Protein AF-A0A9P9Q195-F1 (afdb_monomer)

Radius of gyration: 31.49 Å; Cα contacts (8 Å, |Δi|>4): 364; chains: 1; bounding box: 86×93×90 Å

Secondary structure (DSSP, 8-state):
-PPPPPP-------------TTGGGSTTTTS--TTHHHHHTTS---------------------------------------------PPP--TT-S------TTHHHHHGGGSTTS-------------TT--EEEEETTEEEE-SS---EEEEEEEEE-TTS-EEEEEEEEPPHHHHHHH-S-HHHHTTS-PPPP-STTEEEEE-SSEEEE-STTSPSSEEEEEEEE-TTS-EEEEEEEEE---TTGGGG-TT-TT-TT-TT-TTS--EEEEEEEEETTEEE-TT--EEEEE---S-TTGGGT--S-S----TTEEEEE-TTS--SHHHHHHHHHHHHHHHHHHH-----

Foldseek 3Di:
DDDDDDDDDDDDDDDPPPPPPPPVVPPPPPPPDVVVVVVVPPPDDDDDDDDDDDDDDDDDDDDDDDDDDDDDDDDDDDDDDDDDDDDDDDDDDPPPDPPPPPPVCVVVVVVPPPPPPDPPPPDPPDDPDPLPQFKWFDDPQFIARDPPARWTFKGKDFDADPVRAGFKMWMFGDDPVRSVVVSPPPVVCVPDDNDDDDPLRTQWMDGLAWIAGDDPLADHAIKGKDWDADPVGWIKIWIKGWAAPDVVVVPPVPPCPDPPPPVPCPVPDGPIQTAWMATPQFIAGSVRDGFKGKPPPPCPVCVVVPPDDDLPASGGIMIGTDPPHDSDPNSVVVVVVVVVSCCCNPSVHDDD

Sequence (352 aa):
MNAATYSPLADGGRQQRLHDKSIMYRSYADEEDPFDALTRGSVTSGSEDTFSDGTVSPSSTFSSTSRPSLGRSSTSQATPSIAIQPIRRPLVSANTFPTFNFDPWSTVRASRALESNYASTLTPEYRPVDEQARTFRLQAPFIYTTKSSNIPRYQIQQEFDRSGKPSRLNIRRLQSHEMRSCSVPATHAALGPRMRYDKEGTAYTMTPFEMHGKQSSTLPGTVQISSGKTLWGGQWTRIWHVSKPNQRDSKNLETDVHNHRMSRRSLEECDKRLLFAVKKGVWEDAEGTIIAREEKGWGSVDRLFARRNSGQSANGKVLDMTDMAPTDASKRD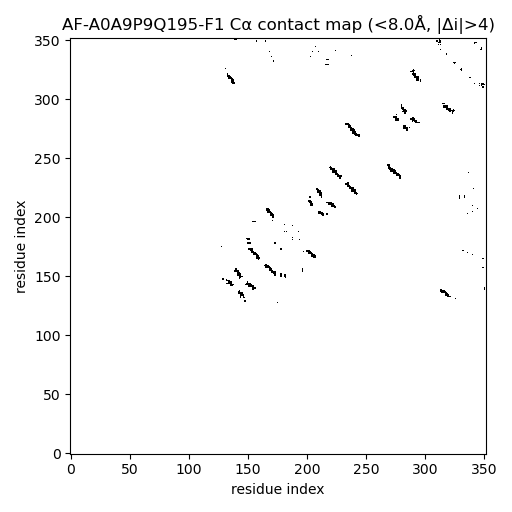LVVACWVMKMWMAEGIRWD

Solvent-accessible surface area (backbone atoms only — not comparable to full-atom values): 23251 Å² total; per-residue (Å²): 137,88,82,85,84,87,79,88,78,88,87,80,86,78,78,81,77,78,78,73,80,73,68,80,79,61,84,74,74,79,70,74,64,76,66,65,60,61,68,65,69,75,78,80,80,89,74,91,76,92,81,84,88,80,87,81,87,82,90,80,85,81,81,86,79,88,81,80,92,76,88,80,83,87,77,88,81,88,76,86,84,78,84,76,77,84,79,83,73,82,77,83,73,93,80,82,68,84,82,74,82,77,60,85,64,62,65,69,65,68,59,73,82,70,72,86,82,70,94,71,77,68,72,78,83,79,74,75,82,69,85,75,69,44,34,39,30,34,44,78,58,31,29,23,30,61,86,88,42,82,37,46,46,31,42,51,47,79,42,62,45,99,84,70,44,83,55,37,39,36,36,25,68,54,51,78,73,54,29,61,73,60,52,55,58,71,82,56,54,76,78,46,87,72,83,76,86,62,73,86,55,33,38,35,44,32,45,96,64,40,34,32,45,68,40,93,75,36,67,82,53,37,34,35,69,48,72,53,68,46,97,88,71,46,54,37,37,40,32,30,39,41,33,76,64,64,75,78,74,61,74,80,61,86,83,67,93,79,70,89,82,60,92,80,58,84,82,73,69,56,51,71,42,66,50,35,38,34,48,88,46,38,29,20,37,69,88,63,50,62,28,30,35,44,58,74,68,92,45,83,75,45,64,81,68,67,68,90,75,74,83,65,60,57,54,74,44,35,42,38,43,41,92,73,28,66,84,49,66,52,58,41,54,48,52,54,49,52,50,52,50,50,45,39,70,76,66,56,58,70,86,135

Nearest PDB structures (foldseek):
  6roh-assembly1_C  TM=5.582E-01  e=4.435E+00  Saccharomyces cerevisiae S288C
  7oh5-assembly1_C  TM=5.336E-01  e=3.962E+00  Saccharomyces cerevisiae S288C

Mean predicted aligned error: 16.88 Å

pLDDT: mean 71.11, std 22.0, range [34.75, 98.5]

Structure (mmCIF, N/CA/C/O backbone):
data_AF-A0A9P9Q195-F1
#
_entry.id   AF-A0A9P9Q195-F1
#
loop_
_atom_site.group_PDB
_atom_site.id
_atom_site.type_symbol
_atom_site.label_atom_id
_atom_site.label_alt_id
_atom_site.label_comp_id
_atom_site.label_asym_id
_atom_site.label_entity_id
_atom_site.label_seq_id
_atom_site.pdbx_PDB_ins_code
_atom_site.Cartn_x
_atom_site.Cartn_y
_atom_site.Cartn_z
_atom_site.occupancy
_atom_site.B_iso_or_equiv
_atom_site.auth_seq_id
_atom_site.auth_comp_id
_atom_site.auth_asym_id
_atom_site.auth_atom_id
_atom_site.pdbx_PDB_model_num
ATOM 1 N N . MET A 1 1 ? 5.756 64.612 -29.585 1.00 45.69 1 MET A N 1
ATOM 2 C CA . MET A 1 1 ? 5.132 63.272 -29.533 1.00 45.69 1 MET A CA 1
ATOM 3 C C . MET A 1 1 ? 5.499 62.668 -28.191 1.00 45.69 1 MET A C 1
ATOM 5 O O . MET A 1 1 ? 6.679 62.492 -27.923 1.00 45.69 1 MET A O 1
ATOM 9 N N . ASN A 1 2 ? 4.507 62.520 -27.313 1.00 39.72 2 ASN A N 1
ATOM 10 C CA . ASN A 1 2 ? 4.694 62.262 -25.885 1.00 39.72 2 ASN A CA 1
ATOM 11 C C . ASN A 1 2 ? 4.940 60.773 -25.619 1.00 39.72 2 ASN A C 1
ATOM 13 O O . ASN A 1 2 ? 4.141 59.935 -26.030 1.00 39.72 2 ASN A O 1
ATOM 17 N N . ALA A 1 3 ? 6.030 60.468 -24.914 1.00 42.03 3 ALA A N 1
ATOM 18 C CA . ALA A 1 3 ? 6.313 59.145 -24.376 1.00 42.03 3 ALA A CA 1
ATOM 19 C C . ALA A 1 3 ? 5.556 58.962 -23.053 1.00 42.03 3 ALA A C 1
ATOM 21 O O . ALA A 1 3 ? 5.649 59.800 -22.156 1.00 42.03 3 ALA A O 1
ATOM 22 N N . ALA A 1 4 ? 4.789 57.877 -22.949 1.00 44.03 4 ALA A N 1
ATOM 23 C CA . ALA A 1 4 ? 4.079 57.504 -21.734 1.00 44.03 4 ALA A CA 1
ATOM 24 C C . ALA A 1 4 ? 5.010 56.713 -20.803 1.00 44.03 4 ALA A C 1
ATOM 26 O O . ALA A 1 4 ? 5.464 55.619 -21.135 1.00 44.03 4 ALA A O 1
ATOM 27 N N . THR A 1 5 ? 5.277 57.283 -19.631 1.00 53.62 5 THR A N 1
ATOM 28 C CA . THR A 1 5 ? 6.004 56.660 -18.524 1.00 53.62 5 THR A CA 1
ATOM 29 C C . THR A 1 5 ? 5.049 55.759 -17.740 1.00 53.62 5 THR A C 1
ATOM 31 O O . THR A 1 5 ? 4.071 56.241 -17.172 1.00 53.62 5 THR A O 1
ATOM 34 N N . TYR A 1 6 ? 5.319 54.453 -17.706 1.00 48.75 6 TYR A N 1
ATOM 35 C CA . TYR A 1 6 ? 4.581 53.488 -16.887 1.00 48.75 6 TYR A CA 1
ATOM 36 C C . TYR A 1 6 ? 5.238 53.364 -15.504 1.00 48.75 6 TYR A C 1
ATOM 38 O O . TYR A 1 6 ? 6.384 52.929 -15.394 1.00 48.75 6 TYR A O 1
ATOM 46 N N . SER A 1 7 ? 4.496 53.717 -14.453 1.00 51.66 7 SER A N 1
ATOM 47 C CA . SER A 1 7 ? 4.822 53.415 -13.052 1.00 51.66 7 SER A CA 1
ATOM 48 C C . SER A 1 7 ? 4.099 52.138 -12.612 1.00 51.66 7 SER A C 1
ATOM 50 O O . SER A 1 7 ? 2.880 52.069 -12.783 1.00 51.66 7 SER A O 1
ATOM 52 N N . PRO A 1 8 ? 4.772 51.156 -11.986 1.00 56.47 8 PRO A N 1
ATOM 53 C CA . PRO A 1 8 ? 4.091 50.091 -11.269 1.00 56.47 8 PRO A CA 1
ATOM 54 C C . PRO A 1 8 ? 3.928 50.474 -9.791 1.00 56.47 8 PRO A C 1
ATOM 56 O O . PRO A 1 8 ? 4.901 50.601 -9.047 1.00 56.47 8 PRO A O 1
ATOM 59 N N . LEU A 1 9 ? 2.673 50.658 -9.380 1.00 45.94 9 LEU A N 1
ATOM 60 C CA . LEU A 1 9 ? 2.252 50.736 -7.983 1.00 45.94 9 LEU A CA 1
ATOM 61 C C . LEU A 1 9 ? 1.947 49.329 -7.448 1.00 45.94 9 LEU A C 1
ATOM 63 O O . LEU A 1 9 ? 1.454 48.461 -8.165 1.00 45.94 9 LEU A O 1
ATOM 67 N N . ALA A 1 10 ? 2.302 49.163 -6.177 1.00 47.69 10 ALA A N 1
ATOM 68 C CA . ALA A 1 10 ? 2.170 48.015 -5.289 1.00 47.69 10 ALA A CA 1
ATOM 69 C C . ALA A 1 10 ? 0.861 47.214 -5.390 1.00 47.69 10 ALA A C 1
ATOM 71 O O . ALA A 1 10 ? -0.194 47.810 -5.557 1.00 47.69 10 ALA A O 1
ATOM 72 N N . ASP A 1 11 ? 0.927 45.901 -5.127 1.00 42.47 11 ASP A N 1
ATOM 73 C CA . ASP A 1 11 ? 0.181 45.268 -4.024 1.00 42.47 11 ASP A CA 1
ATOM 74 C C . ASP A 1 11 ? 0.621 43.801 -3.828 1.00 42.47 11 ASP A C 1
ATOM 76 O O . ASP A 1 11 ? 0.995 43.120 -4.785 1.00 42.47 11 ASP A O 1
ATOM 80 N N . GLY A 1 12 ? 0.566 43.294 -2.594 1.00 34.75 12 GLY A N 1
ATOM 81 C CA . GLY A 1 12 ? 0.710 41.860 -2.323 1.00 34.75 12 GLY A CA 1
ATOM 82 C C . GLY A 1 12 ? 1.440 41.494 -1.034 1.00 34.75 12 GLY A C 1
ATOM 83 O O . GLY A 1 12 ? 2.397 40.717 -1.062 1.00 34.75 12 GLY A O 1
ATOM 84 N N . GLY A 1 13 ? 0.982 42.012 0.109 1.00 36.16 13 GLY A N 1
ATOM 85 C CA . GLY A 1 13 ? 1.406 41.548 1.431 1.00 36.16 13 GLY A CA 1
ATOM 86 C C . GLY A 1 13 ? 1.177 40.041 1.611 1.00 36.16 13 GLY A C 1
ATOM 87 O O . GLY A 1 13 ? 0.058 39.580 1.832 1.00 36.16 13 GLY A O 1
ATOM 88 N N . ARG A 1 14 ? 2.255 39.251 1.546 1.00 39.84 14 ARG A N 1
ATOM 89 C CA . ARG A 1 14 ? 2.253 37.827 1.906 1.00 39.84 14 ARG A CA 1
ATOM 90 C C . ARG A 1 14 ? 2.122 37.679 3.422 1.00 39.84 14 ARG A C 1
ATOM 92 O O . ARG A 1 14 ? 3.118 37.708 4.141 1.00 39.84 14 ARG A O 1
ATOM 99 N N . GLN A 1 15 ? 0.906 37.433 3.902 1.00 39.81 15 GLN A N 1
ATOM 100 C CA . GLN A 1 15 ? 0.714 36.806 5.207 1.00 39.81 15 GLN A CA 1
ATOM 101 C C . GLN A 1 15 ? 1.302 35.389 5.168 1.00 39.81 15 GLN A C 1
ATOM 103 O O . GLN A 1 15 ? 0.728 34.468 4.584 1.00 39.81 15 GLN A O 1
ATOM 108 N N . GLN A 1 16 ? 2.461 35.205 5.799 1.00 39.56 16 GLN A N 1
ATOM 109 C CA . GLN A 1 16 ? 2.956 33.889 6.181 1.00 39.56 16 GLN A CA 1
ATOM 110 C C . GLN A 1 16 ? 2.030 33.323 7.264 1.00 39.56 16 GLN A C 1
ATOM 112 O O . GLN A 1 16 ? 2.243 33.523 8.457 1.00 39.56 16 GLN A O 1
ATOM 117 N N . ARG A 1 17 ? 0.984 32.599 6.853 1.00 41.50 17 ARG A N 1
ATOM 118 C CA . ARG A 1 17 ? 0.313 31.655 7.749 1.00 41.50 17 ARG A CA 1
ATOM 119 C C . ARG A 1 17 ? 1.275 30.502 8.002 1.00 41.50 17 ARG A C 1
ATOM 121 O O . ARG A 1 17 ? 1.389 29.576 7.200 1.00 41.50 17 ARG A O 1
ATOM 128 N N . LEU A 1 18 ? 1.988 30.593 9.119 1.00 42.44 18 LEU A N 1
ATOM 129 C CA . LEU A 1 18 ? 2.640 29.459 9.754 1.00 42.44 18 LEU A CA 1
ATOM 130 C C . LEU A 1 18 ? 1.549 28.430 10.065 1.00 42.44 18 LEU A C 1
ATOM 132 O O . LEU A 1 18 ? 0.801 28.560 11.029 1.00 42.44 18 LEU A O 1
ATOM 136 N N . HIS A 1 19 ? 1.409 27.437 9.187 1.00 39.78 19 HIS A N 1
ATOM 137 C CA . HIS A 1 19 ? 0.637 26.241 9.483 1.00 39.78 19 HIS A CA 1
ATOM 138 C C . HIS A 1 19 ? 1.364 25.494 10.595 1.00 39.78 19 HIS A C 1
ATOM 140 O O . HIS A 1 19 ? 2.348 24.793 10.351 1.00 39.78 19 HIS A O 1
ATOM 146 N N . ASP A 1 20 ? 0.878 25.681 11.815 1.00 36.97 20 ASP A N 1
ATOM 147 C CA . ASP A 1 20 ? 1.270 24.899 12.970 1.00 36.97 20 ASP A CA 1
ATOM 148 C C . ASP A 1 20 ? 0.823 23.442 12.752 1.00 36.97 20 ASP A C 1
ATOM 150 O O . ASP A 1 20 ? -0.340 23.074 12.921 1.00 36.97 20 ASP A O 1
ATOM 154 N N . LYS A 1 21 ? 1.754 22.607 12.274 1.00 44.38 21 LYS A N 1
ATOM 155 C CA . LYS A 1 21 ? 1.543 21.171 12.011 1.00 44.38 21 LYS A CA 1
ATOM 156 C C . LYS A 1 21 ? 1.515 20.332 13.300 1.00 44.38 21 LYS A C 1
ATOM 158 O O . LYS A 1 21 ? 1.422 19.111 13.219 1.00 44.38 21 LYS A O 1
ATOM 163 N N . SER A 1 22 ? 1.601 20.968 14.470 1.00 38.16 22 SER A N 1
ATOM 164 C CA . SER A 1 22 ? 1.676 20.309 15.779 1.00 38.16 22 SER A CA 1
ATOM 165 C C . SER A 1 22 ? 0.314 19.833 16.311 1.00 38.16 22 SER A C 1
ATOM 167 O O . SER A 1 22 ? 0.242 18.861 17.059 1.00 38.16 22 SER A O 1
ATOM 169 N N . ILE A 1 23 ? -0.794 20.462 15.903 1.00 40.72 23 ILE A N 1
ATOM 170 C CA . ILE A 1 23 ? -2.075 20.305 16.619 1.00 40.72 23 ILE A CA 1
ATOM 171 C C . ILE A 1 23 ? -2.908 19.095 16.144 1.00 40.72 23 ILE A C 1
ATOM 173 O O . ILE A 1 23 ? -3.704 18.561 16.913 1.00 40.72 23 ILE A O 1
ATOM 177 N N . MET A 1 24 ? -2.697 18.568 14.932 1.00 41.50 24 MET A N 1
ATOM 178 C CA . MET A 1 24 ? -3.522 17.451 14.427 1.00 41.50 24 MET A CA 1
ATOM 179 C C . MET A 1 24 ? -3.144 16.055 14.946 1.00 41.50 24 MET A C 1
ATOM 181 O O . MET A 1 24 ? -3.906 15.116 14.734 1.00 41.50 24 MET A O 1
ATOM 185 N N . TYR A 1 25 ? -2.028 15.894 15.662 1.00 44.09 25 TYR A N 1
ATOM 186 C CA . TYR A 1 25 ? -1.645 14.589 16.222 1.00 44.09 25 TYR A CA 1
ATOM 187 C C . TYR A 1 25 ? -2.345 14.235 17.545 1.00 44.09 25 TYR A C 1
ATOM 189 O O . TYR A 1 25 ? -2.174 13.119 18.027 1.00 44.09 25 TYR A O 1
ATOM 197 N N . ARG A 1 26 ? -3.127 15.146 18.147 1.00 41.22 26 ARG A N 1
ATOM 198 C CA . ARG A 1 26 ? -3.705 14.931 19.490 1.00 41.22 26 ARG A CA 1
ATOM 199 C C . ARG A 1 26 ? -5.181 14.549 19.539 1.00 41.22 26 ARG A C 1
ATOM 201 O O . ARG A 1 26 ? -5.602 14.035 20.562 1.00 41.22 26 ARG A O 1
ATOM 208 N N . SER A 1 27 ? -5.955 14.740 18.472 1.00 36.44 27 SER A N 1
ATOM 209 C CA . SER A 1 27 ? -7.419 14.567 18.545 1.00 36.44 27 SER A CA 1
ATOM 210 C C . SER A 1 27 ? -7.920 13.122 18.386 1.00 36.44 27 SER A C 1
ATOM 212 O O . SER A 1 27 ? -9.124 12.918 18.306 1.00 36.44 27 SER A O 1
ATOM 214 N N . TYR A 1 28 ? -7.029 12.128 18.320 1.00 48.91 28 TYR A N 1
ATOM 215 C CA . TYR A 1 28 ? -7.397 10.711 18.156 1.00 48.91 28 TYR A CA 1
ATOM 216 C C . TYR A 1 28 ? -6.809 9.808 19.251 1.00 48.91 28 TYR A C 1
ATOM 218 O O . TYR A 1 28 ? -6.774 8.592 19.093 1.00 48.91 28 TYR A O 1
ATOM 226 N N . ALA A 1 29 ? -6.289 10.399 20.331 1.00 45.97 29 ALA A N 1
ATOM 227 C CA . ALA A 1 29 ? -5.672 9.660 21.432 1.00 45.97 29 ALA A CA 1
ATOM 228 C C . ALA A 1 29 ? -6.680 9.170 22.491 1.00 45.97 29 ALA A C 1
ATOM 230 O O . ALA A 1 29 ? -6.268 8.441 23.387 1.00 45.97 29 ALA A O 1
ATOM 231 N N . ASP A 1 30 ? -7.963 9.525 22.362 1.00 44.69 30 ASP A N 1
ATOM 232 C CA . ASP A 1 30 ? -8.996 9.242 23.370 1.00 44.69 30 ASP A CA 1
ATOM 233 C C . ASP A 1 30 ? -9.970 8.116 22.959 1.00 44.69 30 ASP A C 1
ATOM 235 O O . ASP A 1 30 ? -11.007 7.938 23.592 1.00 44.69 30 ASP A O 1
ATOM 239 N N . GLU A 1 31 ? -9.665 7.329 21.917 1.00 50.94 31 GLU A N 1
ATOM 240 C CA . GLU A 1 31 ? -10.361 6.045 21.732 1.00 50.94 31 GLU A CA 1
ATOM 241 C C . GLU A 1 31 ? -9.859 5.070 22.806 1.00 50.94 31 GLU A C 1
ATOM 243 O O . GLU A 1 31 ? -8.707 4.632 22.752 1.00 50.94 31 GLU A O 1
ATOM 248 N N . GLU A 1 32 ? -10.722 4.776 23.787 1.00 53.34 32 GLU A N 1
ATOM 249 C CA . GLU A 1 32 ? -10.500 3.786 24.847 1.00 53.34 32 GLU A CA 1
ATOM 250 C C . GLU A 1 32 ? -9.844 2.516 24.284 1.00 53.34 32 GLU A C 1
ATOM 252 O O . GLU A 1 32 ? -10.248 1.986 23.243 1.00 53.34 32 GLU A O 1
ATOM 257 N N . ASP A 1 33 ? -8.801 2.036 24.968 1.00 57.81 33 ASP A N 1
ATOM 258 C CA . ASP A 1 33 ? -8.104 0.805 24.607 1.00 57.81 33 ASP A CA 1
ATOM 259 C C . ASP A 1 33 ? -9.126 -0.350 24.586 1.00 57.81 33 ASP A C 1
ATOM 261 O O . ASP A 1 33 ? -9.663 -0.706 25.636 1.00 57.81 33 ASP A O 1
ATOM 265 N N . PRO A 1 34 ? -9.428 -0.979 23.433 1.00 56.03 34 PRO A N 1
ATOM 266 C CA . PRO A 1 34 ? -10.439 -2.035 23.373 1.00 56.03 34 PRO A CA 1
ATOM 267 C C . PRO A 1 34 ? -10.050 -3.285 24.178 1.00 56.03 34 PRO A C 1
ATOM 269 O O . PRO A 1 34 ? -10.880 -4.176 24.357 1.00 56.03 34 PRO A O 1
ATOM 272 N N . PHE A 1 35 ? -8.812 -3.376 24.681 1.00 51.47 35 PHE A N 1
ATOM 273 C CA . PHE A 1 35 ? -8.415 -4.427 25.614 1.00 51.47 35 PHE A CA 1
ATOM 274 C C . PHE A 1 35 ? -8.897 -4.186 27.059 1.00 51.47 35 PHE A C 1
ATOM 276 O O . PHE A 1 35 ? -8.946 -5.154 27.818 1.00 51.47 35 PHE A O 1
ATOM 283 N N . ASP A 1 36 ? -9.368 -2.983 27.419 1.00 56.53 36 ASP A N 1
ATOM 284 C CA . ASP A 1 36 ? -10.061 -2.734 28.700 1.00 56.53 36 ASP A CA 1
ATOM 285 C C . ASP A 1 36 ? -11.442 -3.413 28.772 1.00 56.53 36 ASP A C 1
ATOM 287 O O . ASP A 1 36 ? -11.988 -3.616 29.860 1.00 56.53 36 ASP A O 1
ATOM 291 N N . ALA A 1 37 ? -12.026 -3.800 27.632 1.00 54.66 37 ALA A N 1
ATOM 292 C CA . ALA A 1 37 ? -13.272 -4.568 27.601 1.00 54.66 37 ALA A CA 1
ATOM 293 C C . ALA A 1 37 ? -13.048 -6.054 27.944 1.00 54.66 37 ALA A C 1
ATOM 295 O O . ALA A 1 37 ? -13.916 -6.690 28.544 1.00 54.66 37 ALA A O 1
ATOM 296 N N . LEU A 1 38 ? -11.871 -6.606 27.621 1.00 48.97 38 LEU A N 1
ATOM 297 C CA . LEU A 1 38 ? -11.544 -8.014 27.877 1.00 48.97 38 LEU A CA 1
ATOM 298 C C . LEU A 1 38 ? -11.188 -8.285 29.344 1.00 48.97 38 LEU A C 1
ATOM 300 O O . LEU A 1 38 ? -11.439 -9.383 29.830 1.00 48.97 38 LEU A O 1
ATOM 304 N N . THR A 1 39 ? -10.683 -7.294 30.081 1.00 53.56 39 THR A N 1
ATOM 305 C CA . THR A 1 39 ? -10.442 -7.411 31.530 1.00 53.56 39 THR A CA 1
ATOM 306 C C . THR A 1 39 ? -11.720 -7.305 32.367 1.00 53.56 39 THR A C 1
ATOM 308 O O . THR A 1 39 ? -11.761 -7.857 33.467 1.00 53.56 39 THR A O 1
ATOM 311 N N . ARG A 1 40 ? -12.793 -6.676 31.860 1.00 53.47 40 ARG A N 1
ATOM 312 C CA . ARG A 1 40 ? -14.097 -6.617 32.557 1.00 53.47 40 ARG A CA 1
ATOM 313 C C . ARG A 1 40 ? -14.933 -7.896 32.410 1.00 53.47 40 ARG A C 1
ATOM 315 O O . ARG A 1 40 ? -15.770 -8.162 33.266 1.00 53.47 40 ARG A O 1
ATOM 322 N N . GLY A 1 41 ? -14.702 -8.701 31.369 1.00 43.66 41 GLY A N 1
ATOM 323 C CA . GLY A 1 41 ? -15.479 -9.920 31.095 1.00 43.66 41 GLY A CA 1
ATOM 324 C C . GLY A 1 41 ? -15.101 -11.151 31.930 1.00 43.66 41 GLY A C 1
ATOM 325 O O . GLY A 1 41 ? -15.862 -12.110 31.977 1.00 43.66 41 GLY A O 1
ATOM 326 N N . SER A 1 42 ? -13.950 -11.145 32.606 1.00 45.44 42 SER A N 1
ATOM 327 C CA . SER A 1 42 ? -13.411 -12.321 33.312 1.00 45.44 42 SER A CA 1
ATOM 328 C C . SER A 1 42 ? -13.727 -12.388 34.816 1.00 45.44 42 SER A C 1
ATOM 330 O O . SER A 1 42 ? -13.188 -13.244 35.509 1.00 45.44 42 SER A O 1
ATOM 332 N N . VAL A 1 43 ? -14.614 -11.530 35.339 1.00 46.59 43 VAL A N 1
ATOM 333 C CA . VAL A 1 43 ? -15.016 -11.525 36.763 1.00 46.59 43 VAL A CA 1
ATOM 334 C C . VAL A 1 43 ? -16.530 -11.706 36.909 1.00 46.59 43 VAL A C 1
ATOM 336 O O . VAL A 1 43 ? -17.191 -10.897 37.533 1.00 46.59 43 VAL A O 1
ATOM 339 N N . THR A 1 44 ? -17.120 -12.732 36.296 1.00 43.03 44 THR A N 1
ATOM 340 C CA . THR A 1 44 ? -18.467 -13.228 36.662 1.00 43.03 44 THR A CA 1
ATOM 341 C C . THR A 1 44 ? -18.655 -14.657 36.156 1.00 43.03 44 THR A C 1
ATOM 343 O O . THR A 1 44 ? -19.359 -14.915 35.190 1.00 43.03 44 THR A O 1
ATOM 346 N N . SER A 1 45 ? -18.008 -15.626 36.793 1.00 39.22 45 SER A N 1
ATOM 347 C CA . SER A 1 45 ? -18.454 -17.024 36.754 1.00 39.22 45 SER A CA 1
ATOM 348 C C . SER A 1 45 ? -17.935 -17.702 38.009 1.00 39.22 45 SER A C 1
ATOM 350 O O . SER A 1 45 ? -16.856 -18.284 38.031 1.00 39.22 45 SER A O 1
ATOM 352 N N . GLY A 1 46 ? -18.697 -17.521 39.088 1.00 46.53 46 GLY A N 1
ATOM 353 C CA . GLY A 1 46 ? -18.617 -18.397 40.240 1.00 46.53 46 GLY A CA 1
ATOM 354 C C . GLY A 1 46 ? -19.189 -19.754 39.850 1.00 46.53 46 GLY A C 1
ATOM 355 O O . GLY A 1 46 ? -20.348 -19.850 39.458 1.00 46.53 46 GLY A O 1
ATOM 356 N N . SER A 1 47 ? -18.368 -20.787 39.963 1.00 46.50 47 SER A N 1
ATOM 357 C CA . SER A 1 47 ? -18.840 -22.134 40.244 1.00 46.50 47 SER A CA 1
ATOM 358 C C . SER A 1 47 ? -17.993 -22.642 41.398 1.00 46.50 47 SER A C 1
ATOM 360 O O . SER A 1 47 ? -16.798 -22.906 41.249 1.00 46.50 47 SER A O 1
ATOM 362 N N . GLU A 1 48 ? -18.620 -22.653 42.566 1.00 52.84 48 GLU A N 1
ATOM 363 C CA . GLU A 1 48 ? -18.183 -23.388 43.738 1.00 52.84 48 GLU A CA 1
ATOM 364 C C . GLU A 1 48 ? -18.060 -24.861 43.350 1.00 52.84 48 GLU A C 1
ATOM 366 O O . GLU A 1 48 ? -19.023 -25.431 42.857 1.00 52.84 48 GLU A O 1
ATOM 371 N N . ASP A 1 49 ? -16.887 -25.454 43.549 1.00 50.16 49 ASP A N 1
ATOM 372 C CA . ASP A 1 49 ? -16.783 -26.850 43.960 1.00 50.16 49 ASP A CA 1
ATOM 373 C C . ASP A 1 49 ? -15.437 -27.068 44.659 1.00 50.16 49 ASP A C 1
ATOM 375 O O . ASP A 1 49 ? -14.359 -27.177 44.077 1.00 50.16 49 ASP A O 1
ATOM 379 N N . THR A 1 50 ? -15.560 -27.032 45.979 1.00 49.62 50 THR A N 1
ATOM 380 C CA . THR A 1 50 ? -14.794 -27.713 47.018 1.00 49.62 50 THR A CA 1
ATOM 381 C C . THR A 1 50 ? -14.021 -28.940 46.520 1.00 49.62 50 THR A C 1
ATOM 383 O O . THR A 1 50 ? -14.647 -29.901 46.105 1.00 49.62 50 THR A O 1
ATOM 386 N N . PHE A 1 51 ? -12.690 -28.965 46.658 1.00 41.91 51 PHE A N 1
ATOM 387 C CA . PHE A 1 51 ? -11.957 -30.099 47.243 1.00 41.91 51 PHE A CA 1
ATOM 388 C C . PHE A 1 51 ? -10.513 -29.712 47.601 1.00 41.91 51 PHE A C 1
ATOM 390 O O . PHE A 1 51 ? -9.847 -28.921 46.939 1.00 41.91 51 PHE A O 1
ATOM 397 N N . SER A 1 52 ? -10.112 -30.272 48.733 1.00 43.12 52 SER A N 1
ATOM 398 C CA . SER A 1 52 ? -9.007 -29.962 49.629 1.00 43.12 52 SER A CA 1
ATOM 399 C C . SER A 1 52 ? -7.574 -30.184 49.122 1.00 43.12 52 SER A C 1
ATOM 401 O O . SER A 1 52 ? -7.274 -31.198 48.506 1.00 43.12 52 SER A O 1
ATOM 403 N N . ASP A 1 53 ? -6.716 -29.268 49.586 1.00 39.66 53 ASP A N 1
ATOM 404 C CA . ASP A 1 53 ? -5.485 -29.492 50.369 1.00 39.66 53 ASP A CA 1
ATOM 405 C C . ASP A 1 53 ? -4.228 -30.079 49.693 1.00 39.66 53 ASP A C 1
ATOM 407 O O . ASP A 1 53 ? -4.254 -31.059 48.954 1.00 39.66 53 ASP A O 1
ATOM 411 N N . GLY A 1 54 ? -3.088 -29.453 50.006 1.00 37.00 54 GLY A N 1
ATOM 412 C CA . GLY A 1 54 ? -1.770 -29.839 49.505 1.00 37.00 54 GLY A CA 1
ATOM 413 C C . GLY A 1 54 ? -0.831 -28.667 49.210 1.00 37.00 54 GLY A C 1
ATOM 414 O O . GLY A 1 54 ? -0.555 -28.382 48.052 1.00 37.00 54 GLY A O 1
ATOM 415 N N . THR A 1 55 ? -0.366 -27.993 50.271 1.00 44.91 55 THR A N 1
ATOM 416 C CA . THR A 1 55 ? 1.001 -27.448 50.501 1.00 44.91 55 THR A CA 1
ATOM 417 C C . THR A 1 55 ? 1.963 -27.447 49.284 1.00 44.91 55 THR A C 1
ATOM 419 O O . THR A 1 55 ? 2.120 -28.469 48.631 1.00 44.91 55 THR A O 1
ATOM 422 N N . VAL A 1 56 ? 2.730 -26.406 48.932 1.00 40.69 56 VAL A N 1
ATOM 423 C CA . VAL A 1 56 ? 3.922 -25.857 49.613 1.00 40.69 56 VAL A CA 1
ATOM 424 C C . VAL A 1 56 ? 4.386 -24.628 48.792 1.00 40.69 56 VAL A C 1
ATOM 426 O O . VAL A 1 56 ? 4.447 -24.684 47.565 1.00 40.69 56 VAL A O 1
ATOM 429 N N . SER A 1 57 ? 4.739 -23.532 49.466 1.00 45.47 57 SER A N 1
ATOM 430 C CA . SER A 1 57 ? 5.325 -22.302 48.902 1.00 45.47 57 SER A CA 1
ATOM 431 C C . SER A 1 57 ? 6.694 -22.528 48.228 1.00 45.47 57 SER A C 1
ATOM 433 O O . SER A 1 57 ? 7.421 -23.450 48.593 1.00 45.47 57 SER A O 1
ATOM 435 N N . PRO A 1 58 ? 7.154 -21.604 47.363 1.00 56.00 58 PRO A N 1
ATOM 436 C CA . PRO A 1 58 ? 8.165 -20.701 47.907 1.00 56.00 58 PRO A CA 1
ATOM 437 C C . PRO A 1 58 ? 8.022 -19.242 47.462 1.00 56.00 58 PRO A C 1
ATOM 439 O O . PRO A 1 58 ? 7.788 -18.895 46.308 1.00 56.00 58 PRO A O 1
ATOM 442 N N . SER A 1 59 ? 8.254 -18.392 48.451 1.00 41.72 59 SER A N 1
ATOM 443 C CA . SER A 1 59 ? 8.600 -16.981 48.374 1.00 41.72 59 SER A CA 1
ATOM 444 C C . SER A 1 59 ? 9.849 -16.734 47.523 1.00 41.72 59 SER A C 1
ATOM 446 O O . SER A 1 59 ? 10.914 -17.274 47.823 1.00 41.72 59 SER A O 1
ATOM 448 N N . SER A 1 60 ? 9.757 -15.830 46.547 1.00 38.59 60 SER A N 1
ATOM 449 C CA . SER A 1 60 ? 10.925 -15.176 45.949 1.00 38.59 60 SER A CA 1
ATOM 450 C C . SER A 1 60 ? 10.791 -13.661 46.072 1.00 38.59 60 SER A C 1
ATOM 452 O O . SER A 1 60 ? 10.104 -12.992 45.300 1.00 38.59 60 SER A O 1
ATOM 454 N N . THR A 1 61 ? 11.458 -13.150 47.097 1.00 41.91 61 THR A N 1
ATOM 455 C CA . THR A 1 61 ? 11.748 -11.752 47.391 1.00 41.91 61 THR A CA 1
ATOM 456 C C . THR A 1 61 ? 12.674 -11.197 46.307 1.00 41.91 61 THR A C 1
ATOM 458 O O . THR A 1 61 ? 13.830 -11.605 46.217 1.00 41.91 61 THR A O 1
ATOM 461 N N . PHE A 1 62 ? 12.204 -10.252 45.490 1.00 43.72 62 PHE A N 1
ATOM 462 C CA . PHE A 1 62 ? 13.104 -9.418 44.692 1.00 43.72 62 PHE A CA 1
ATOM 463 C C . PHE A 1 62 ? 13.416 -8.144 45.469 1.00 43.72 62 PHE A C 1
ATOM 465 O O . PHE A 1 62 ? 12.585 -7.251 45.617 1.00 43.72 62 PHE A O 1
ATOM 472 N N . SER A 1 63 ? 14.638 -8.107 45.990 1.00 38.75 63 SER A N 1
ATOM 473 C CA . SER A 1 63 ? 15.224 -6.963 46.669 1.00 38.75 63 SER A CA 1
ATOM 474 C C . SER A 1 63 ? 15.457 -5.814 45.691 1.00 38.75 63 SER A C 1
ATOM 476 O O . SER A 1 63 ? 16.199 -5.926 44.716 1.00 38.75 63 SER A O 1
ATOM 478 N N . SER A 1 64 ? 14.840 -4.682 46.002 1.00 41.84 64 SER A N 1
ATOM 479 C CA . SER A 1 64 ? 15.182 -3.355 45.510 1.00 41.84 64 SER A CA 1
ATOM 480 C C . SER A 1 64 ? 16.561 -2.946 46.031 1.00 41.84 64 SER A C 1
ATOM 482 O O . SER A 1 64 ? 16.722 -2.723 47.232 1.00 41.84 64 SER A O 1
ATOM 484 N N . THR A 1 65 ? 17.539 -2.801 45.137 1.00 40.50 65 THR A N 1
ATOM 485 C CA . THR A 1 65 ? 18.844 -2.219 45.477 1.00 40.50 65 THR A CA 1
ATOM 486 C C . THR A 1 65 ? 18.989 -0.867 44.798 1.00 40.50 65 THR A C 1
ATOM 488 O O . THR A 1 65 ? 19.348 -0.748 43.629 1.00 40.50 65 THR A O 1
ATOM 491 N N . SER A 1 66 ? 18.704 0.164 45.579 1.00 43.84 66 SER A N 1
ATOM 492 C CA . SER A 1 66 ? 19.156 1.535 45.394 1.00 43.84 66 SER A CA 1
ATOM 493 C C . SER A 1 66 ? 20.688 1.584 45.404 1.00 43.84 66 SER A C 1
ATOM 495 O O . SER A 1 66 ? 21.336 1.005 46.277 1.00 43.84 66 SER A O 1
ATOM 497 N N . ARG A 1 67 ? 21.286 2.331 44.473 1.00 40.34 67 ARG A N 1
ATOM 498 C CA . ARG A 1 67 ? 22.662 2.827 44.610 1.00 40.34 67 ARG A CA 1
ATOM 499 C C . ARG A 1 67 ? 22.801 4.243 44.047 1.00 40.34 67 ARG A C 1
ATOM 501 O O . ARG A 1 67 ? 21.974 4.662 43.241 1.00 40.34 67 ARG A O 1
ATOM 508 N N . PRO A 1 68 ? 23.789 4.999 44.551 1.00 55.06 68 PRO A N 1
ATOM 509 C CA . PRO A 1 68 ? 23.590 6.390 44.902 1.00 55.06 68 PRO A CA 1
ATOM 510 C C . PRO A 1 68 ? 24.212 7.357 43.899 1.00 55.06 68 PRO A C 1
ATOM 512 O O . PRO A 1 68 ? 25.162 7.050 43.182 1.00 55.06 68 PRO A O 1
ATOM 515 N N . SER A 1 69 ? 23.691 8.576 43.951 1.00 44.28 69 SER A N 1
ATOM 516 C CA . SER A 1 69 ? 24.335 9.797 43.498 1.00 44.28 69 SER A CA 1
ATOM 517 C C . SER A 1 69 ? 25.654 10.028 44.238 1.00 44.28 69 SER A C 1
ATOM 519 O O . SER A 1 69 ? 25.659 10.184 45.458 1.00 44.28 69 SER A O 1
ATOM 521 N N . LEU A 1 70 ? 26.751 10.148 43.494 1.00 47.66 70 LEU A N 1
ATOM 522 C CA . LEU A 1 70 ? 27.942 10.875 43.921 1.00 47.66 70 LEU A CA 1
ATOM 523 C C . LEU A 1 70 ? 28.395 11.751 42.759 1.00 47.66 70 LEU A C 1
ATOM 525 O O . LEU A 1 70 ? 28.687 11.269 41.666 1.00 47.66 70 LEU A O 1
ATOM 529 N N . GLY A 1 71 ? 28.403 13.055 43.013 1.00 43.16 71 GLY A N 1
ATOM 530 C CA . GLY A 1 71 ? 28.994 14.034 42.126 1.00 43.16 71 GLY A CA 1
ATOM 531 C C . GLY A 1 71 ? 30.513 13.928 42.117 1.00 43.16 71 GLY A C 1
ATOM 532 O O . GLY A 1 71 ? 31.141 13.500 43.087 1.00 43.16 71 GLY A O 1
ATOM 533 N N . ARG A 1 72 ? 31.109 14.402 41.026 1.00 43.31 72 ARG A N 1
ATOM 534 C CA . ARG A 1 72 ? 32.450 14.965 41.076 1.00 43.31 72 ARG A CA 1
ATOM 535 C C . ARG A 1 72 ? 32.606 16.019 39.992 1.00 43.31 72 ARG A C 1
ATOM 537 O O . ARG A 1 72 ? 32.404 15.777 38.808 1.00 43.31 72 ARG A O 1
ATOM 544 N N . SER A 1 73 ? 32.898 17.206 40.485 1.00 45.69 73 SER A N 1
ATOM 545 C CA . SER A 1 73 ? 33.390 18.392 39.812 1.00 45.69 73 SER A CA 1
ATOM 546 C C . SER A 1 73 ? 34.844 18.217 39.357 1.00 45.69 73 SER A C 1
ATOM 548 O O . SER A 1 73 ? 35.506 17.247 39.734 1.00 45.69 73 SER A O 1
ATOM 550 N N . SER A 1 74 ? 35.329 19.243 38.641 1.00 38.94 74 SER A N 1
ATOM 551 C CA . SER A 1 74 ? 36.710 19.529 38.208 1.00 38.94 74 SER A CA 1
ATOM 552 C C . SER A 1 74 ? 37.125 18.861 36.889 1.00 38.94 74 SER A C 1
ATOM 554 O O . SER A 1 74 ? 36.729 17.740 36.613 1.00 38.94 74 SER A O 1
ATOM 556 N N . THR A 1 75 ? 37.922 19.441 35.997 1.00 39.72 75 THR A N 1
ATOM 557 C CA . THR A 1 75 ? 38.514 20.772 35.824 1.00 39.72 75 THR A CA 1
ATOM 558 C C . THR A 1 75 ? 39.209 20.706 34.453 1.00 39.72 75 THR A C 1
ATOM 560 O O . THR A 1 75 ? 39.636 19.638 34.026 1.00 39.72 75 THR A O 1
ATOM 563 N N . SER A 1 76 ? 39.246 21.843 33.760 1.00 48.41 76 SER A N 1
ATOM 564 C CA . SER A 1 76 ? 40.043 22.210 32.577 1.00 48.41 76 SER A CA 1
ATOM 565 C C . SER A 1 76 ? 40.987 21.179 31.929 1.00 48.41 76 SER A C 1
ATOM 567 O O . SER A 1 76 ? 41.926 20.706 32.564 1.00 48.41 76 SER A O 1
ATOM 569 N N . GLN A 1 77 ? 40.920 21.082 30.599 1.00 45.38 77 GLN A N 1
ATOM 570 C CA . GLN A 1 77 ? 42.123 21.223 29.772 1.00 45.38 77 GLN A CA 1
ATOM 571 C C . GLN A 1 77 ? 41.746 21.705 28.368 1.00 45.38 77 GLN A C 1
ATOM 573 O O . GLN A 1 77 ? 41.089 21.012 27.597 1.00 45.38 77 GLN A O 1
ATOM 578 N N . ALA A 1 78 ? 42.147 22.940 28.069 1.00 45.75 78 ALA A N 1
ATOM 579 C CA . ALA A 1 78 ? 42.161 23.487 26.727 1.00 45.75 78 ALA A CA 1
ATOM 580 C C . ALA A 1 78 ? 43.324 22.846 25.960 1.00 45.75 78 ALA A C 1
ATOM 582 O O . ALA A 1 78 ? 44.487 23.031 26.315 1.00 45.75 78 ALA A O 1
ATOM 583 N N . THR A 1 79 ? 43.010 22.083 24.918 1.00 53.41 79 THR A N 1
ATOM 584 C CA . THR A 1 79 ? 43.989 21.600 23.941 1.00 53.41 79 THR A CA 1
ATOM 585 C C . THR A 1 79 ? 44.151 22.626 22.816 1.00 53.41 79 THR A C 1
ATOM 587 O O . THR A 1 79 ? 43.138 23.085 22.280 1.00 53.41 79 THR A O 1
ATOM 590 N N . PRO A 1 80 ? 45.385 22.978 22.417 1.00 55.59 80 PRO A N 1
ATOM 591 C CA . PRO A 1 80 ? 45.623 23.889 21.307 1.00 55.59 80 PRO A CA 1
ATOM 592 C C . PRO A 1 80 ? 45.214 23.247 19.976 1.00 55.59 80 PRO A C 1
ATOM 594 O O . PRO A 1 80 ? 45.617 22.132 19.643 1.00 55.59 80 PRO A O 1
ATOM 597 N N . SER A 1 81 ? 44.411 23.975 19.201 1.00 48.00 81 SER A N 1
ATOM 598 C CA . SER A 1 81 ? 44.053 23.628 17.830 1.00 48.00 81 SER A CA 1
ATOM 599 C C . SER A 1 81 ? 45.277 23.766 16.924 1.00 48.00 81 SER A C 1
ATOM 601 O O . SER A 1 81 ? 45.695 24.878 16.598 1.00 48.00 81 SER A O 1
ATOM 603 N N . ILE A 1 82 ? 45.845 22.645 16.489 1.00 50.44 82 ILE A N 1
ATOM 604 C CA . ILE A 1 82 ? 46.820 22.632 15.398 1.00 50.44 82 ILE A CA 1
ATOM 605 C C . ILE A 1 82 ? 46.032 22.753 14.090 1.00 50.44 82 ILE A C 1
ATOM 607 O O . ILE A 1 82 ? 45.345 21.824 13.667 1.00 50.44 82 ILE A O 1
ATOM 611 N N . ALA A 1 83 ? 46.106 23.929 13.469 1.00 49.09 83 ALA A N 1
ATOM 612 C CA . ALA A 1 83 ? 45.560 24.194 12.147 1.00 49.09 83 ALA A CA 1
ATOM 613 C C . ALA A 1 83 ? 46.404 23.468 11.087 1.00 49.09 83 ALA A C 1
ATOM 615 O O . ALA A 1 83 ? 47.452 23.951 10.661 1.00 49.09 83 ALA A O 1
ATOM 616 N N . ILE A 1 84 ? 45.945 22.290 10.664 1.00 51.94 84 ILE A N 1
ATOM 617 C CA . ILE A 1 84 ? 46.499 21.584 9.508 1.00 51.94 84 ILE A CA 1
ATOM 618 C C . ILE A 1 84 ? 45.877 22.200 8.251 1.00 51.94 84 ILE A C 1
ATOM 620 O O . ILE A 1 84 ? 44.687 22.040 7.979 1.00 51.94 84 ILE A O 1
ATOM 624 N N . GLN A 1 85 ? 46.696 22.929 7.495 1.00 61.50 85 GLN A N 1
ATOM 625 C CA . GLN A 1 85 ? 46.372 23.427 6.159 1.00 61.50 85 GLN A CA 1
ATOM 626 C C . GLN A 1 85 ? 46.029 22.247 5.227 1.00 61.50 85 GLN A C 1
ATOM 628 O O . GLN A 1 85 ? 46.788 21.273 5.178 1.00 61.50 85 GLN A O 1
ATOM 633 N N . PRO A 1 86 ? 44.928 22.301 4.455 1.00 54.47 86 PRO A N 1
ATOM 634 C CA . PRO A 1 86 ? 44.618 21.263 3.484 1.00 54.47 86 PRO A CA 1
ATOM 635 C C . PRO A 1 86 ? 45.618 21.320 2.322 1.00 54.47 86 PRO A C 1
ATOM 637 O O . PRO A 1 86 ? 45.572 22.210 1.472 1.00 54.47 86 PRO A O 1
ATOM 640 N N . ILE A 1 87 ? 46.516 20.335 2.272 1.00 57.72 87 ILE A N 1
ATOM 641 C CA . ILE A 1 87 ? 47.376 20.067 1.118 1.00 57.72 87 ILE A CA 1
ATOM 642 C C . ILE A 1 87 ? 46.470 19.729 -0.072 1.00 57.72 87 ILE A C 1
ATOM 644 O O . ILE A 1 87 ? 45.865 18.657 -0.136 1.00 57.72 87 ILE A O 1
ATOM 648 N N . ARG A 1 88 ? 46.373 20.664 -1.022 1.00 51.12 88 ARG A N 1
ATOM 649 C CA . ARG A 1 88 ? 45.734 20.457 -2.324 1.00 51.12 88 ARG A CA 1
ATOM 650 C C . ARG A 1 88 ? 46.551 19.433 -3.111 1.00 51.12 88 ARG A C 1
ATOM 652 O O . ARG A 1 88 ? 47.584 19.769 -3.681 1.00 51.12 88 ARG A O 1
ATOM 659 N N . ARG A 1 89 ? 46.095 18.179 -3.136 1.00 55.25 89 ARG A N 1
ATOM 660 C CA . ARG A 1 89 ? 46.602 17.181 -4.084 1.00 55.25 89 ARG A CA 1
ATOM 661 C C . ARG A 1 89 ? 45.977 17.448 -5.463 1.00 55.25 89 ARG A C 1
ATOM 663 O O . ARG A 1 89 ? 44.764 17.655 -5.523 1.00 55.25 89 ARG A O 1
ATOM 670 N N . PRO A 1 90 ? 46.770 17.482 -6.547 1.00 55.25 90 PRO A N 1
ATOM 671 C CA . PRO A 1 90 ? 46.259 17.711 -7.891 1.00 55.25 90 PRO A CA 1
ATOM 672 C C . PRO A 1 90 ? 45.320 16.580 -8.320 1.00 55.25 90 PRO A C 1
ATOM 674 O O . PRO A 1 90 ? 45.584 15.402 -8.075 1.00 55.25 90 PRO A O 1
ATOM 677 N N . LEU A 1 91 ? 44.208 16.983 -8.940 1.00 52.31 91 LEU A N 1
ATOM 678 C CA . LEU A 1 91 ? 43.233 16.110 -9.578 1.00 52.31 91 LEU A CA 1
ATOM 679 C C . LEU A 1 91 ? 43.926 15.191 -10.589 1.00 52.31 91 LEU A C 1
ATOM 681 O O . LEU A 1 91 ? 44.729 15.634 -11.409 1.00 52.31 91 LEU A O 1
ATOM 685 N N . VAL A 1 92 ? 43.546 13.919 -10.529 1.00 44.41 92 VAL A N 1
ATOM 686 C CA . VAL A 1 92 ? 43.802 12.889 -11.536 1.00 44.41 92 VAL A CA 1
ATOM 687 C C . VAL A 1 92 ? 43.534 13.460 -12.933 1.00 44.41 92 VAL A C 1
ATOM 689 O O . VAL A 1 92 ? 42.453 13.988 -13.196 1.00 44.41 92 VAL A O 1
ATOM 692 N N . SER A 1 93 ? 44.535 13.390 -13.813 1.00 51.97 93 SER A N 1
ATOM 693 C CA . SER A 1 93 ? 44.420 13.830 -15.201 1.00 51.97 93 SER A CA 1
ATOM 694 C C . SER A 1 93 ? 43.487 12.900 -15.985 1.00 51.97 93 SER A C 1
ATOM 696 O O . SER A 1 93 ? 43.462 11.687 -15.786 1.00 51.97 93 SER A O 1
ATOM 698 N N . ALA A 1 94 ? 42.698 13.488 -16.881 1.00 53.66 94 ALA A N 1
ATOM 699 C CA . ALA A 1 94 ? 41.552 12.877 -17.554 1.00 53.66 94 ALA A CA 1
ATOM 700 C C . ALA A 1 94 ? 41.881 11.831 -18.648 1.00 53.66 94 ALA A C 1
ATOM 702 O O . ALA A 1 94 ? 41.043 11.581 -19.508 1.00 53.66 94 ALA A O 1
ATOM 703 N N . ASN A 1 95 ? 43.056 11.190 -18.628 1.00 53.91 95 ASN A N 1
ATOM 704 C CA . ASN A 1 95 ? 43.523 10.342 -19.739 1.00 53.91 95 ASN A CA 1
ATOM 705 C C . ASN A 1 95 ? 43.634 8.840 -19.411 1.00 53.91 95 ASN A C 1
ATOM 707 O O . ASN A 1 95 ? 44.245 8.097 -20.174 1.00 53.91 95 ASN A O 1
ATOM 711 N N . THR A 1 96 ? 43.037 8.367 -18.313 1.00 47.75 96 THR A N 1
ATOM 712 C CA . THR A 1 96 ? 43.147 6.958 -17.872 1.00 47.75 96 THR A CA 1
ATOM 713 C C . THR A 1 96 ? 41.848 6.159 -17.982 1.00 47.75 96 THR A C 1
ATOM 715 O O . THR A 1 96 ? 41.682 5.157 -17.290 1.00 47.75 96 THR A O 1
ATOM 718 N N . PHE A 1 97 ? 40.919 6.569 -18.847 1.00 45.75 97 PHE A N 1
ATOM 719 C CA . PHE A 1 97 ? 39.797 5.711 -19.226 1.00 45.75 97 PHE A CA 1
ATOM 720 C C . PHE A 1 97 ? 40.079 5.101 -20.601 1.00 45.75 97 PHE A C 1
ATOM 722 O O . PHE A 1 97 ? 40.231 5.857 -21.562 1.00 45.75 97 PHE A O 1
ATOM 729 N N . PRO A 1 98 ? 40.171 3.763 -20.726 1.00 48.69 98 PRO A N 1
ATOM 730 C CA . PRO A 1 98 ? 40.269 3.127 -22.028 1.00 48.69 98 PRO A CA 1
ATOM 731 C C . PRO A 1 98 ? 39.008 3.476 -22.820 1.00 48.69 98 PRO A C 1
ATOM 733 O O . PRO A 1 98 ? 37.895 3.115 -22.434 1.00 48.69 98 PRO A O 1
ATOM 736 N N . THR A 1 99 ? 39.177 4.197 -23.924 1.00 47.66 99 THR A N 1
ATOM 737 C CA . THR A 1 99 ? 38.152 4.355 -24.950 1.00 47.66 99 THR A CA 1
ATOM 738 C C . THR A 1 99 ? 37.918 2.989 -25.584 1.00 47.66 99 THR A C 1
ATOM 740 O O . THR A 1 99 ? 38.524 2.621 -26.587 1.00 47.66 99 THR A O 1
ATOM 743 N N . PHE A 1 100 ? 37.040 2.197 -24.971 1.00 50.78 100 PHE A N 1
ATOM 744 C CA . PHE A 1 100 ? 36.430 1.067 -25.648 1.00 50.78 100 PHE A CA 1
ATOM 745 C C . PHE A 1 100 ? 35.586 1.640 -26.787 1.00 50.78 100 PHE A C 1
ATOM 747 O O . PHE A 1 100 ? 34.474 2.118 -26.573 1.00 50.78 100 PHE A O 1
ATOM 754 N N . ASN A 1 101 ? 36.138 1.607 -28.002 1.00 48.78 101 ASN A N 1
ATOM 755 C CA . ASN A 1 101 ? 35.369 1.694 -29.237 1.00 48.78 101 ASN A CA 1
ATOM 756 C C . ASN A 1 101 ? 34.454 0.466 -29.292 1.00 48.78 101 ASN A C 1
ATOM 758 O O . ASN A 1 101 ? 34.771 -0.551 -29.906 1.00 48.78 101 ASN A O 1
ATOM 762 N N . PHE A 1 102 ? 33.341 0.537 -28.567 1.00 53.28 102 PHE A N 1
ATOM 763 C CA . PHE A 1 102 ? 32.261 -0.422 -28.674 1.00 53.28 102 PHE A CA 1
ATOM 764 C C . PHE A 1 102 ? 31.541 -0.106 -29.981 1.00 53.28 102 PHE A C 1
ATOM 766 O O . PHE A 1 102 ? 30.740 0.821 -30.039 1.00 53.28 102 PHE A O 1
ATOM 773 N N . ASP A 1 103 ? 31.890 -0.825 -31.046 1.00 61.62 103 ASP A N 1
ATOM 774 C CA . ASP A 1 103 ? 31.114 -0.827 -32.280 1.00 61.62 103 ASP A CA 1
ATOM 775 C C . ASP A 1 103 ? 29.944 -1.813 -32.104 1.00 61.62 103 ASP A C 1
ATOM 777 O O . ASP A 1 103 ? 30.165 -3.030 -32.190 1.00 61.62 103 ASP A O 1
ATOM 781 N N . PRO A 1 104 ? 28.707 -1.335 -31.845 1.00 57.41 104 PRO A N 1
ATOM 782 C CA . PRO A 1 104 ? 27.554 -2.196 -31.585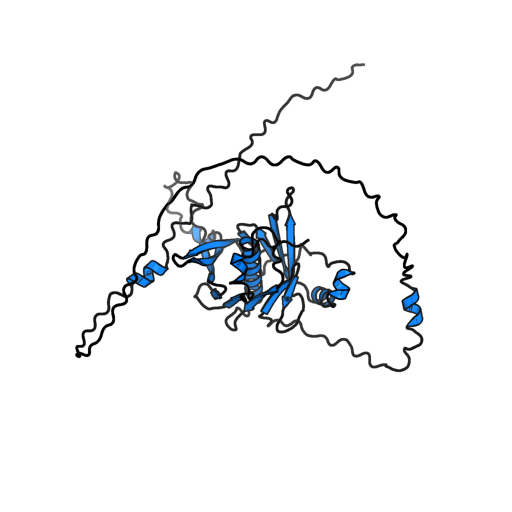 1.00 57.41 104 PRO A CA 1
ATOM 783 C C . PRO A 1 104 ? 27.153 -3.047 -32.800 1.00 57.41 104 PRO A C 1
ATOM 785 O O . PRO A 1 104 ? 26.339 -3.958 -32.665 1.00 57.41 104 PRO A O 1
ATOM 788 N N . TRP A 1 105 ? 27.724 -2.787 -33.982 1.00 54.41 105 TRP A N 1
ATOM 789 C CA . TRP A 1 105 ? 27.427 -3.526 -35.209 1.00 54.41 105 TRP A CA 1
ATOM 790 C C . TRP A 1 105 ? 28.425 -4.648 -35.508 1.00 54.41 105 TRP A C 1
ATOM 792 O O . TRP A 1 105 ? 28.105 -5.561 -36.275 1.00 54.41 105 TRP A O 1
ATOM 802 N N . SER A 1 106 ? 29.602 -4.641 -34.878 1.00 52.81 106 SER A N 1
ATOM 803 C CA . SER A 1 106 ? 30.628 -5.674 -35.082 1.00 52.81 106 SER A CA 1
ATOM 804 C C . SER A 1 106 ? 30.198 -7.052 -34.552 1.00 52.81 106 SER A C 1
ATOM 806 O O . SER A 1 106 ? 30.519 -8.083 -35.148 1.00 52.81 106 SER A O 1
ATOM 808 N N . THR A 1 107 ? 29.377 -7.091 -33.498 1.00 53.78 107 THR A N 1
ATOM 809 C CA . THR A 1 107 ? 28.877 -8.340 -32.897 1.00 53.78 107 THR A CA 1
ATOM 810 C C . THR A 1 107 ? 27.798 -9.019 -33.747 1.00 53.78 107 THR A C 1
ATOM 812 O O . THR A 1 107 ? 27.669 -10.238 -33.711 1.00 53.78 107 THR A O 1
ATOM 815 N N . VAL A 1 108 ? 27.064 -8.264 -34.573 1.00 55.84 108 VAL A N 1
ATOM 816 C CA . VAL A 1 108 ? 25.978 -8.801 -35.417 1.00 55.84 108 VAL A CA 1
ATOM 817 C C . VAL A 1 108 ? 26.521 -9.604 -36.607 1.00 55.84 108 VAL A C 1
ATOM 819 O O . VAL A 1 108 ? 25.818 -10.439 -37.173 1.00 55.84 108 VAL A O 1
ATOM 822 N N . ARG A 1 109 ? 27.781 -9.381 -37.006 1.00 51.75 109 ARG A N 1
ATOM 823 C CA . ARG A 1 109 ? 28.357 -10.028 -38.196 1.00 51.75 109 ARG A CA 1
ATOM 824 C C . ARG A 1 109 ? 29.131 -11.316 -37.881 1.00 51.75 109 ARG A C 1
ATOM 826 O O . ARG A 1 109 ? 29.239 -12.165 -38.760 1.00 51.75 109 ARG A O 1
ATOM 833 N N . ALA A 1 110 ? 29.603 -11.501 -36.645 1.00 52.78 110 ALA A N 1
ATOM 834 C CA . ALA A 1 110 ? 30.335 -12.704 -36.231 1.00 52.78 110 ALA A CA 1
ATOM 835 C C . ALA A 1 110 ? 29.428 -13.888 -35.831 1.00 52.78 110 ALA A C 1
ATOM 837 O O . ALA A 1 110 ? 29.874 -15.031 -35.856 1.00 52.78 110 ALA A O 1
ATOM 838 N N . SER A 1 111 ? 28.150 -13.656 -35.515 1.00 51.97 111 SER A N 1
ATOM 839 C CA . SER A 1 111 ? 27.207 -14.719 -35.128 1.00 51.97 111 SER A CA 1
ATOM 840 C C . SER A 1 111 ? 26.656 -15.534 -36.304 1.00 51.97 111 SER A C 1
ATOM 842 O O . SER A 1 111 ? 26.169 -16.639 -36.101 1.00 51.97 111 SER A O 1
ATOM 844 N N . ARG A 1 112 ? 26.786 -15.057 -37.548 1.00 49.41 112 ARG A N 1
ATOM 845 C CA . ARG A 1 112 ? 26.164 -15.698 -38.722 1.00 49.41 112 ARG A CA 1
ATOM 846 C C . ARG A 1 112 ? 26.904 -16.923 -39.278 1.00 49.41 112 ARG A C 1
ATOM 848 O O . ARG A 1 112 ? 26.369 -17.597 -40.149 1.00 49.41 112 ARG A O 1
ATOM 855 N N . ALA A 1 113 ? 28.123 -17.210 -38.815 1.00 53.59 113 ALA A N 1
ATOM 856 C CA . ALA A 1 113 ? 28.957 -18.288 -39.366 1.00 53.59 113 ALA A CA 1
ATOM 857 C C . ALA A 1 113 ? 28.947 -19.595 -38.543 1.00 53.59 113 ALA A C 1
ATOM 859 O O . ALA A 1 113 ? 29.560 -20.573 -38.959 1.00 53.59 113 ALA A O 1
ATOM 860 N N . LEU A 1 114 ? 28.240 -19.643 -37.405 1.00 55.62 114 LEU A N 1
ATOM 861 C CA . LEU A 1 114 ? 28.130 -20.837 -36.544 1.00 55.62 114 LEU A CA 1
ATOM 862 C C . LEU A 1 114 ? 26.686 -21.371 -36.395 1.00 55.62 114 LEU A C 1
ATOM 864 O O . LEU A 1 114 ? 26.462 -22.350 -35.689 1.00 55.62 114 LEU A O 1
ATOM 868 N N . GLU A 1 115 ? 25.706 -20.792 -37.095 1.00 52.91 115 GLU A N 1
ATOM 869 C CA . GLU A 1 115 ? 24.264 -21.092 -36.955 1.00 52.91 115 GLU A CA 1
ATOM 870 C C . GLU A 1 115 ? 23.765 -22.334 -37.729 1.00 52.91 115 GLU A C 1
ATOM 872 O O . GLU A 1 115 ? 22.562 -22.533 -37.870 1.00 52.91 115 GLU A O 1
ATOM 877 N N . SER A 1 116 ? 24.647 -23.209 -38.225 1.00 54.09 116 SER A N 1
ATOM 878 C CA . SER A 1 116 ? 24.230 -24.323 -39.098 1.00 54.09 116 SER A CA 1
ATOM 879 C C . SER A 1 116 ? 23.873 -25.642 -38.389 1.00 54.09 116 SER A C 1
ATOM 881 O O . SER A 1 116 ? 23.440 -26.553 -39.085 1.00 54.09 116 SER A O 1
ATOM 883 N N . ASN A 1 117 ? 24.042 -25.814 -37.066 1.00 55.41 117 ASN A N 1
ATOM 884 C CA . ASN A 1 117 ? 23.907 -27.160 -36.460 1.00 55.41 117 ASN A CA 1
ATOM 885 C C . ASN A 1 117 ? 23.182 -27.280 -35.103 1.00 55.41 117 ASN A C 1
ATOM 887 O O . ASN A 1 117 ? 23.209 -28.352 -34.509 1.00 55.41 117 ASN A O 1
ATOM 891 N N . TYR A 1 118 ? 22.466 -26.255 -34.625 1.00 55.41 118 TYR A N 1
ATOM 892 C CA . TYR A 1 118 ? 21.620 -26.375 -33.420 1.00 55.41 118 TYR A CA 1
ATOM 893 C C . TYR A 1 118 ? 20.256 -25.698 -33.608 1.00 55.41 118 TYR A C 1
ATOM 895 O O . TYR A 1 118 ? 19.860 -24.815 -32.851 1.00 55.41 118 TYR A O 1
ATOM 903 N N . ALA A 1 119 ? 19.511 -26.119 -34.633 1.00 55.81 119 ALA A N 1
ATOM 904 C CA . ALA A 1 119 ? 18.105 -25.758 -34.808 1.00 55.81 119 ALA A CA 1
ATOM 905 C C . ALA A 1 119 ? 17.214 -26.569 -33.847 1.00 55.81 119 ALA A C 1
ATOM 907 O O . ALA A 1 119 ? 16.449 -27.440 -34.245 1.00 55.81 119 ALA A O 1
ATOM 908 N N . SER A 1 120 ? 17.343 -26.285 -32.556 1.00 55.56 120 SER A N 1
ATOM 909 C CA . SER A 1 120 ? 16.271 -26.490 -31.583 1.00 55.56 120 SER A CA 1
ATOM 910 C C . SER A 1 120 ? 16.311 -25.312 -30.617 1.00 55.56 120 SER A C 1
ATOM 912 O O . SER A 1 120 ? 16.556 -25.433 -29.418 1.00 55.56 120 SER A O 1
ATOM 914 N N . THR A 1 121 ? 16.161 -24.116 -31.189 1.00 58.69 121 THR A N 1
ATOM 915 C CA . THR A 1 121 ? 15.798 -22.897 -30.474 1.00 58.69 121 THR A CA 1
ATOM 916 C C . THR A 1 121 ? 14.409 -23.121 -29.892 1.00 58.69 121 THR A C 1
ATOM 918 O O . THR A 1 121 ? 13.397 -22.756 -30.485 1.00 58.69 121 THR A O 1
ATOM 921 N N . LEU A 1 122 ? 14.366 -23.799 -28.742 1.00 60.81 122 LEU A N 1
ATOM 922 C CA . LEU A 1 122 ? 13.167 -23.931 -27.932 1.00 60.81 122 LEU A CA 1
ATOM 923 C C . LEU A 1 122 ? 12.608 -22.524 -27.748 1.00 60.81 122 LEU A C 1
ATOM 925 O O . LEU A 1 122 ? 13.274 -21.647 -27.190 1.00 60.81 122 LEU A O 1
ATOM 929 N N . THR A 1 123 ? 11.406 -22.303 -28.281 1.00 60.03 123 THR A N 1
ATOM 930 C CA . THR A 1 123 ? 10.631 -21.096 -28.012 1.00 60.03 123 THR A CA 1
ATOM 931 C C . THR A 1 123 ? 10.690 -20.846 -26.511 1.00 60.03 123 THR A C 1
ATOM 933 O O . THR A 1 123 ? 10.430 -21.795 -25.764 1.00 60.03 123 THR A O 1
ATOM 936 N N . PRO A 1 124 ? 11.074 -19.639 -26.060 1.00 66.12 124 PRO A N 1
ATOM 937 C CA . PRO A 1 124 ? 11.252 -19.364 -24.642 1.00 66.12 124 PRO A CA 1
ATOM 938 C C . PRO A 1 124 ? 10.023 -19.858 -23.879 1.00 66.12 124 PRO A C 1
ATOM 940 O O . PRO A 1 124 ? 8.900 -19.499 -24.228 1.00 66.12 124 PRO A O 1
ATOM 943 N N . GLU A 1 125 ? 10.236 -20.736 -22.896 1.00 68.44 125 GLU A N 1
ATOM 944 C CA . GLU A 1 125 ? 9.155 -21.349 -22.130 1.00 68.44 125 GLU A CA 1
ATOM 945 C C . GLU A 1 125 ? 8.378 -20.240 -21.414 1.00 68.44 125 GLU A C 1
ATOM 947 O O . GLU A 1 125 ? 8.840 -19.634 -20.442 1.00 68.44 125 GLU A O 1
ATOM 952 N N . TYR A 1 126 ? 7.203 -19.915 -21.948 1.00 68.19 126 TYR A N 1
ATOM 953 C CA . TYR A 1 126 ? 6.362 -18.866 -21.403 1.00 68.19 126 TYR A CA 1
ATOM 954 C C . TYR A 1 126 ? 5.762 -19.351 -20.088 1.00 68.19 126 TYR A C 1
ATOM 956 O O . TYR A 1 126 ? 4.781 -20.091 -20.077 1.00 68.19 126 TYR A O 1
ATOM 964 N N . ARG A 1 127 ? 6.326 -18.905 -18.961 1.00 67.50 127 ARG A N 1
ATOM 965 C CA . ARG A 1 127 ? 5.682 -19.126 -17.666 1.00 67.50 127 ARG A CA 1
ATOM 966 C C . ARG A 1 127 ? 4.443 -18.237 -17.554 1.00 67.50 127 ARG A C 1
ATOM 968 O O . ARG A 1 127 ? 4.571 -17.015 -17.697 1.00 67.50 127 ARG A O 1
ATOM 975 N N . PRO A 1 128 ? 3.256 -18.812 -17.299 1.00 74.50 128 PRO A N 1
ATOM 976 C CA . PRO A 1 128 ? 2.061 -18.021 -17.079 1.00 74.50 128 PRO A CA 1
ATOM 977 C C . PRO A 1 128 ? 2.265 -17.104 -15.873 1.00 74.50 128 PRO A C 1
ATOM 979 O O . PRO A 1 128 ? 2.956 -17.430 -14.904 1.00 74.50 128 PRO A O 1
ATOM 982 N N . VAL A 1 129 ? 1.664 -15.921 -15.955 1.00 75.75 129 VAL A N 1
ATOM 983 C CA . VAL A 1 129 ? 1.638 -14.959 -14.859 1.00 75.75 129 VAL A CA 1
ATOM 984 C C . VAL A 1 129 ? 0.867 -15.604 -13.710 1.00 75.75 129 VAL A C 1
ATOM 986 O O . VAL A 1 129 ? -0.346 -15.733 -13.777 1.00 75.75 129 VAL A O 1
ATOM 989 N N . ASP A 1 130 ? 1.576 -16.021 -12.661 1.00 81.50 130 ASP A N 1
ATOM 990 C CA . ASP A 1 130 ? 0.985 -16.662 -11.483 1.00 81.50 130 ASP A CA 1
ATOM 991 C C . ASP A 1 130 ? -0.016 -15.734 -10.770 1.00 81.50 130 ASP A C 1
ATOM 993 O O . ASP A 1 130 ? 0.356 -14.856 -9.989 1.00 81.50 130 ASP A O 1
ATOM 997 N N . GLU A 1 131 ? -1.300 -15.867 -11.069 1.00 82.31 131 GLU A N 1
ATOM 998 C CA . GLU A 1 131 ? -2.348 -15.089 -10.412 1.00 82.31 131 GLU A CA 1
ATOM 999 C C . GLU A 1 131 ? -2.571 -15.499 -8.961 1.00 82.31 131 GLU A C 1
ATOM 1001 O O . GLU A 1 131 ? -3.284 -14.792 -8.257 1.00 82.31 131 GLU A O 1
ATOM 1006 N N . GLN A 1 132 ? -1.945 -16.577 -8.492 1.00 86.25 132 GLN A N 1
ATOM 1007 C CA . GLN A 1 132 ? -2.045 -17.082 -7.127 1.00 86.25 132 GLN A CA 1
ATOM 1008 C C . GLN A 1 132 ? -0.842 -16.693 -6.269 1.00 86.25 132 GLN A C 1
ATOM 1010 O O . GLN A 1 132 ? -0.713 -17.169 -5.145 1.00 86.25 132 GLN A O 1
ATOM 1015 N N . ALA A 1 133 ? 0.024 -15.797 -6.749 1.00 90.38 133 ALA A N 1
ATOM 1016 C CA . ALA A 1 133 ? 1.158 -15.350 -5.962 1.00 90.38 133 ALA A CA 1
ATOM 1017 C C . ALA A 1 133 ? 0.695 -14.720 -4.634 1.00 90.38 133 ALA A C 1
ATOM 1019 O O . ALA A 1 133 ? -0.097 -13.771 -4.622 1.00 90.38 133 ALA A O 1
ATOM 1020 N N . ARG A 1 134 ? 1.211 -15.265 -3.525 1.00 93.81 134 ARG A N 1
ATOM 1021 C CA . ARG A 1 134 ? 0.891 -14.851 -2.146 1.00 93.81 134 ARG A CA 1
ATOM 1022 C C . ARG A 1 134 ? 2.030 -14.121 -1.445 1.00 93.81 134 ARG A C 1
ATOM 1024 O O . ARG A 1 134 ? 1.789 -13.394 -0.491 1.00 93.81 134 ARG A O 1
ATOM 1031 N N . THR A 1 135 ? 3.261 -14.274 -1.921 1.00 95.06 135 THR A N 1
ATOM 1032 C CA . THR A 1 135 ? 4.436 -13.698 -1.261 1.00 95.06 135 THR A CA 1
ATOM 1033 C C . THR A 1 135 ? 5.043 -12.597 -2.111 1.00 95.06 135 THR A C 1
ATOM 1035 O O . THR A 1 135 ? 5.437 -12.832 -3.256 1.00 95.06 135 THR A O 1
ATOM 1038 N N . PHE A 1 136 ? 5.144 -11.409 -1.525 1.00 95.38 136 PHE A N 1
ATOM 1039 C CA . PHE A 1 136 ? 5.595 -10.186 -2.169 1.00 95.38 136 PHE A CA 1
ATOM 1040 C C . PHE A 1 136 ? 6.827 -9.647 -1.461 1.00 95.38 136 PHE A C 1
ATOM 1042 O O . PHE A 1 136 ? 6.822 -9.481 -0.247 1.00 95.38 136 PHE A O 1
ATOM 1049 N N . ARG A 1 137 ? 7.873 -9.327 -2.217 1.00 94.44 137 ARG A N 1
ATOM 1050 C CA . ARG A 1 137 ? 9.091 -8.696 -1.713 1.00 94.44 137 ARG A CA 1
ATOM 1051 C C . ARG A 1 137 ? 9.262 -7.326 -2.322 1.00 94.44 137 ARG A C 1
ATOM 1053 O O . ARG A 1 137 ? 9.326 -7.182 -3.543 1.00 94.44 137 ARG A O 1
ATOM 1060 N N . LEU A 1 138 ? 9.407 -6.332 -1.462 1.00 93.06 138 LEU A N 1
ATOM 1061 C CA . LEU A 1 138 ? 9.720 -4.977 -1.864 1.00 93.06 138 LEU A CA 1
ATOM 1062 C C . LEU A 1 138 ? 11.212 -4.889 -2.184 1.00 93.06 138 LEU A C 1
ATOM 1064 O O . LEU A 1 138 ? 12.063 -5.138 -1.331 1.00 93.06 138 LEU A O 1
ATOM 1068 N N . GLN A 1 139 ? 11.525 -4.538 -3.423 1.00 90.56 139 GLN A N 1
ATOM 1069 C CA . GLN A 1 139 ? 12.863 -4.179 -3.871 1.00 90.56 139 GLN A CA 1
ATOM 1070 C C . GLN A 1 139 ? 12.699 -2.989 -4.814 1.00 90.56 139 GLN A C 1
ATOM 1072 O O . GLN A 1 139 ? 12.513 -3.145 -6.024 1.00 90.56 139 GLN A O 1
ATOM 1077 N N . ALA A 1 140 ? 12.675 -1.799 -4.218 1.00 89.62 140 ALA A N 1
ATOM 1078 C CA . ALA A 1 140 ? 12.285 -0.573 -4.890 1.00 89.62 140 ALA A CA 1
ATOM 1079 C C . ALA A 1 140 ? 13.140 -0.325 -6.155 1.00 89.62 140 ALA A C 1
ATOM 1081 O O . ALA A 1 140 ? 14.344 -0.590 -6.139 1.00 89.62 140 ALA A O 1
ATOM 1082 N N . PRO A 1 141 ? 12.530 0.151 -7.260 1.00 92.75 141 PRO A N 1
ATOM 1083 C CA . PRO A 1 141 ? 11.152 0.643 -7.376 1.00 92.75 141 PRO A CA 1
ATOM 1084 C C . PRO A 1 141 ? 10.119 -0.453 -7.703 1.00 92.75 141 PRO A C 1
ATOM 1086 O O . PRO A 1 141 ? 9.042 -0.146 -8.213 1.00 92.75 141 PRO A O 1
ATOM 1089 N N . PHE A 1 142 ? 10.426 -1.727 -7.458 1.00 93.88 142 PHE A N 1
ATOM 1090 C CA . PHE A 1 142 ? 9.556 -2.847 -7.804 1.00 93.88 142 PHE A CA 1
ATOM 1091 C C . PHE A 1 142 ? 9.127 -3.669 -6.590 1.00 93.88 142 PHE A C 1
ATOM 1093 O O . PHE A 1 142 ? 9.758 -3.673 -5.533 1.00 93.88 142 PHE A O 1
ATOM 1100 N N . ILE A 1 143 ? 8.035 -4.404 -6.767 1.00 94.75 143 ILE A N 1
ATOM 1101 C CA . ILE A 1 143 ? 7.592 -5.434 -5.832 1.00 94.75 143 ILE A CA 1
ATOM 1102 C C . ILE A 1 143 ? 7.541 -6.741 -6.603 1.00 94.75 143 ILE A C 1
ATOM 1104 O O . ILE A 1 143 ? 6.782 -6.873 -7.566 1.00 94.75 143 ILE A O 1
ATOM 1108 N N . TYR A 1 144 ? 8.371 -7.686 -6.187 1.00 93.38 144 TYR A N 1
ATOM 1109 C CA . TYR A 1 144 ? 8.525 -8.987 -6.821 1.00 93.38 144 TYR A CA 1
ATOM 1110 C C . TYR A 1 144 ? 7.663 -10.013 -6.115 1.00 93.38 144 TYR A C 1
ATOM 1112 O O . TYR A 1 144 ? 7.509 -9.969 -4.896 1.00 93.38 144 TYR A O 1
ATOM 1120 N N . THR A 1 145 ? 7.165 -10.983 -6.864 1.00 92.50 145 THR A N 1
ATOM 1121 C CA . THR A 1 145 ? 6.757 -12.251 -6.258 1.00 92.50 145 THR A CA 1
ATOM 1122 C C . THR A 1 145 ? 8.019 -13.026 -5.870 1.00 92.50 145 THR A C 1
ATOM 1124 O O . THR A 1 145 ? 9.060 -12.841 -6.495 1.00 92.50 145 THR A O 1
ATOM 1127 N N . THR A 1 146 ? 8.009 -13.818 -4.798 1.00 82.38 146 THR A N 1
ATOM 1128 C CA . THR A 1 146 ? 9.237 -14.530 -4.365 1.00 82.38 146 THR A CA 1
ATOM 1129 C C . THR A 1 146 ? 9.121 -16.038 -4.393 1.00 82.38 146 THR A C 1
ATOM 1131 O O . THR A 1 146 ? 10.048 -16.690 -4.861 1.00 82.38 146 THR A O 1
ATOM 1134 N N . LYS A 1 147 ? 8.002 -16.607 -3.933 1.00 79.06 147 LYS A N 1
ATOM 1135 C CA . LYS A 1 147 ? 7.846 -18.068 -3.872 1.00 79.06 147 LYS A CA 1
ATOM 1136 C C . LYS A 1 147 ? 7.610 -18.706 -5.242 1.00 79.06 147 LYS A C 1
ATOM 1138 O O . LYS A 1 147 ? 8.130 -19.782 -5.501 1.00 79.06 147 LYS A O 1
ATOM 1143 N N . SER A 1 148 ? 6.851 -18.052 -6.120 1.00 75.19 148 SER A N 1
ATOM 1144 C CA . SER A 1 148 ? 6.463 -18.641 -7.408 1.00 75.19 148 SER A CA 1
ATOM 1145 C C . SER A 1 148 ? 7.335 -18.211 -8.581 1.00 75.19 148 SER A C 1
ATOM 1147 O O . SER A 1 148 ? 7.577 -18.982 -9.508 1.00 75.19 148 SER A O 1
ATOM 1149 N N . SER A 1 149 ? 7.811 -16.968 -8.571 1.00 78.88 149 SER A N 1
ATOM 1150 C CA . SER A 1 149 ? 8.606 -16.409 -9.662 1.00 78.88 149 SER A CA 1
ATOM 1151 C C . SER A 1 149 ? 9.255 -15.107 -9.216 1.00 78.88 149 SER A C 1
ATOM 1153 O O . SER A 1 149 ? 8.567 -14.290 -8.625 1.00 78.88 149 SER A O 1
ATOM 1155 N N . ASN A 1 150 ? 10.536 -14.869 -9.513 1.00 85.69 150 ASN A N 1
ATOM 1156 C CA . ASN A 1 150 ? 11.202 -13.585 -9.236 1.00 85.69 150 ASN A CA 1
ATOM 1157 C C . ASN A 1 150 ? 10.845 -12.530 -10.303 1.00 85.69 150 ASN A C 1
ATOM 1159 O O . ASN A 1 150 ? 11.719 -11.963 -10.955 1.00 85.69 150 ASN A O 1
ATOM 1163 N N . ILE A 1 151 ? 9.548 -12.324 -10.533 1.00 89.44 151 ILE A N 1
ATOM 1164 C CA . ILE A 1 151 ? 9.012 -11.427 -11.561 1.00 89.44 151 ILE A CA 1
ATOM 1165 C C . ILE A 1 151 ? 8.385 -10.212 -10.860 1.00 89.44 151 ILE A C 1
ATOM 1167 O O . ILE A 1 151 ? 7.618 -10.389 -9.906 1.00 89.44 151 ILE A O 1
ATOM 1171 N N . PRO A 1 152 ? 8.687 -8.974 -11.292 1.00 93.25 152 PRO A N 1
ATOM 1172 C CA . PRO A 1 152 ? 8.076 -7.791 -10.703 1.00 93.25 152 PRO A CA 1
ATOM 1173 C C . PRO A 1 152 ? 6.589 -7.740 -11.066 1.00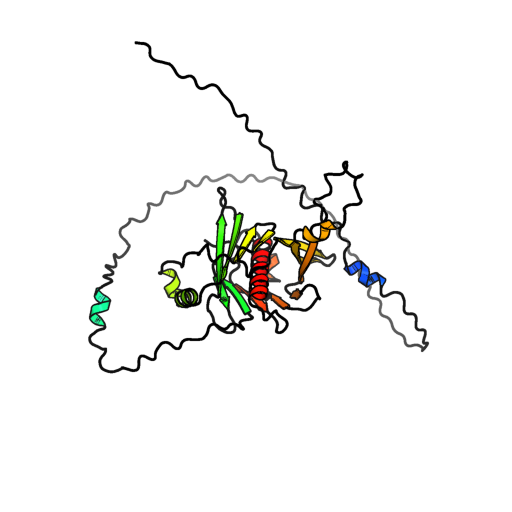 93.25 152 PRO A C 1
ATOM 1175 O O . PRO A 1 152 ? 6.222 -7.876 -12.228 1.00 93.25 152 PRO A O 1
ATOM 1178 N N . ARG A 1 153 ? 5.725 -7.545 -10.068 1.00 94.19 153 ARG A N 1
ATOM 1179 C CA . ARG A 1 153 ? 4.266 -7.396 -10.228 1.00 94.19 153 ARG A CA 1
ATOM 1180 C C . ARG A 1 153 ? 3.809 -5.959 -10.160 1.00 94.19 153 ARG A C 1
ATOM 1182 O O . ARG A 1 153 ? 2.874 -5.575 -10.854 1.00 94.19 153 ARG A O 1
ATOM 1189 N N . TYR A 1 154 ? 4.449 -5.193 -9.291 1.00 96.62 154 TYR A N 1
ATOM 1190 C CA . TYR A 1 154 ? 4.091 -3.809 -9.049 1.00 96.62 154 TYR A CA 1
ATOM 1191 C C . TYR A 1 154 ? 5.306 -2.930 -9.250 1.00 96.62 154 TYR A C 1
ATOM 1193 O O . TYR A 1 154 ? 6.443 -3.338 -8.993 1.00 96.62 154 TYR A O 1
ATOM 1201 N N . GLN A 1 155 ? 5.035 -1.705 -9.672 1.00 96.25 155 GLN A N 1
ATOM 1202 C CA . GLN A 1 155 ? 6.007 -0.632 -9.719 1.00 96.25 155 GLN A CA 1
ATOM 1203 C C . GLN A 1 155 ? 5.525 0.496 -8.819 1.00 96.25 155 GLN A C 1
ATOM 1205 O O . GLN A 1 155 ? 4.332 0.810 -8.775 1.00 96.25 155 GLN A O 1
ATOM 1210 N N . ILE A 1 156 ? 6.468 1.109 -8.118 1.00 96.31 156 ILE A N 1
ATOM 1211 C CA . ILE A 1 156 ? 6.236 2.257 -7.255 1.00 96.31 156 ILE A CA 1
ATOM 1212 C C . ILE A 1 156 ? 7.011 3.467 -7.776 1.00 96.31 156 ILE A C 1
ATOM 1214 O O . ILE A 1 156 ? 8.138 3.347 -8.256 1.00 96.31 156 ILE A O 1
ATOM 1218 N N . GLN A 1 157 ? 6.402 4.643 -7.679 1.00 96.19 157 GLN A N 1
ATOM 1219 C CA . GLN A 1 157 ? 7.020 5.923 -8.006 1.00 96.19 157 GLN A CA 1
ATOM 1220 C C . GLN A 1 157 ? 6.884 6.860 -6.817 1.00 96.19 157 GLN A C 1
ATOM 1222 O O . GLN A 1 157 ? 5.792 7.055 -6.289 1.00 96.19 157 GLN A O 1
ATOM 1227 N N . GLN A 1 158 ? 8.002 7.456 -6.420 1.00 95.50 158 GLN A N 1
ATOM 1228 C CA . GLN A 1 158 ? 8.049 8.474 -5.386 1.00 95.50 158 GLN A CA 1
ATOM 1229 C C . GLN A 1 158 ? 8.147 9.853 -6.039 1.00 95.50 158 GLN A C 1
ATOM 1231 O O . GLN A 1 158 ? 8.982 10.076 -6.914 1.00 95.50 158 GLN A O 1
ATOM 1236 N N . GLU A 1 159 ? 7.280 10.774 -5.626 1.00 95.69 159 GLU A N 1
ATOM 1237 C CA . GLU A 1 159 ? 7.324 12.175 -6.040 1.00 95.69 159 GLU A CA 1
ATOM 1238 C C . GLU A 1 159 ? 7.858 13.028 -4.889 1.00 95.69 159 GLU A C 1
ATOM 1240 O O . GLU A 1 159 ? 7.357 12.983 -3.757 1.00 95.69 159 GLU A O 1
ATOM 1245 N N . PHE A 1 160 ? 8.862 13.844 -5.190 1.00 94.44 160 PHE A N 1
ATOM 1246 C CA . PHE A 1 160 ? 9.494 14.740 -4.231 1.00 94.44 160 PHE A CA 1
ATOM 1247 C C . PHE A 1 160 ? 8.970 16.166 -4.400 1.00 94.44 160 PHE A C 1
ATOM 1249 O O . PHE A 1 160 ? 8.701 16.621 -5.511 1.00 94.44 160 PHE A O 1
ATOM 1256 N N . ASP A 1 161 ? 8.818 16.876 -3.287 1.00 94.88 161 ASP A N 1
ATOM 1257 C CA . ASP A 1 161 ? 8.522 18.303 -3.314 1.00 94.88 161 ASP A CA 1
ATOM 1258 C C . ASP A 1 161 ? 9.761 19.135 -3.705 1.00 94.88 161 ASP A C 1
ATOM 1260 O O . ASP A 1 161 ? 10.869 18.623 -3.872 1.00 94.88 161 ASP A O 1
ATOM 1264 N N . ARG A 1 162 ? 9.593 20.460 -3.810 1.00 95.38 162 ARG A N 1
ATOM 1265 C CA . ARG A 1 162 ? 10.696 21.396 -4.112 1.00 95.38 162 ARG A CA 1
ATOM 1266 C C . ARG A 1 162 ? 11.823 21.374 -3.072 1.00 95.38 162 ARG A C 1
ATOM 1268 O O . ARG A 1 162 ? 12.904 21.875 -3.353 1.00 95.38 162 ARG A O 1
ATOM 1275 N N . SER A 1 163 ? 11.564 20.840 -1.877 1.00 94.31 163 SER A N 1
ATOM 1276 C CA . SER A 1 163 ? 12.551 20.689 -0.804 1.00 94.31 163 SER A CA 1
ATOM 1277 C C . SER A 1 163 ? 13.244 19.321 -0.810 1.00 94.31 163 SER A C 1
ATOM 1279 O O . SER A 1 163 ? 14.028 19.037 0.093 1.00 94.31 163 SER A O 1
ATOM 1281 N N . GLY A 1 164 ? 12.956 18.467 -1.800 1.00 90.81 164 GLY A N 1
ATOM 1282 C CA . GLY A 1 164 ? 13.498 17.113 -1.892 1.00 90.81 164 GLY A CA 1
ATOM 1283 C C . GLY A 1 164 ? 12.891 16.143 -0.876 1.00 90.81 164 GLY A C 1
ATOM 1284 O O . GLY A 1 164 ? 13.465 15.086 -0.612 1.00 90.81 164 GLY A O 1
ATOM 1285 N N . LYS A 1 165 ? 11.750 16.480 -0.260 1.00 90.94 165 LYS A N 1
ATOM 1286 C CA . LYS A 1 165 ? 11.048 15.582 0.664 1.00 90.94 165 LYS A CA 1
ATOM 1287 C C . LYS A 1 165 ? 10.027 14.747 -0.102 1.00 90.94 165 LYS A C 1
ATOM 1289 O O . LYS A 1 165 ? 9.337 15.285 -0.969 1.00 90.94 165 LYS A O 1
ATOM 1294 N N . PRO A 1 166 ? 9.895 13.449 0.215 1.00 91.75 166 PRO A N 1
ATOM 1295 C CA . PRO A 1 166 ? 8.890 12.615 -0.421 1.00 91.75 166 PRO A CA 1
ATOM 1296 C C . PRO A 1 166 ? 7.500 13.132 -0.040 1.00 91.75 166 PRO A C 1
ATOM 1298 O O . PRO A 1 166 ? 7.157 13.222 1.138 1.00 91.75 166 PRO A O 1
ATOM 1301 N N . SER A 1 167 ? 6.727 13.515 -1.048 1.00 95.06 167 SER A N 1
ATOM 1302 C CA . SER A 1 167 ? 5.422 14.165 -0.886 1.00 95.06 167 SER A CA 1
ATOM 1303 C C . SER A 1 167 ? 4.267 13.236 -1.239 1.00 95.06 167 SER A C 1
ATOM 1305 O O . SER A 1 167 ? 3.198 13.305 -0.631 1.00 95.06 167 SER A O 1
ATOM 1307 N N . ARG A 1 168 ? 4.496 12.347 -2.205 1.00 96.75 168 ARG A N 1
ATOM 1308 C CA . ARG A 1 168 ? 3.495 11.435 -2.741 1.00 96.75 168 ARG A CA 1
ATOM 1309 C C . ARG A 1 168 ? 4.158 10.144 -3.197 1.00 96.75 168 ARG A C 1
ATOM 1311 O O . ARG A 1 168 ? 5.305 10.149 -3.646 1.00 96.75 168 ARG A O 1
ATOM 1318 N N . LEU A 1 169 ? 3.419 9.051 -3.080 1.00 97.31 169 LEU A N 1
ATOM 1319 C CA . LEU A 1 169 ? 3.812 7.738 -3.559 1.00 97.31 169 LEU A CA 1
ATOM 1320 C C . LEU A 1 169 ? 2.708 7.177 -4.449 1.00 97.31 169 LEU A C 1
ATOM 1322 O O . LEU A 1 169 ? 1.547 7.163 -4.058 1.00 97.31 169 LEU A O 1
ATOM 1326 N N . ASN A 1 170 ? 3.061 6.714 -5.639 1.00 97.94 170 ASN A N 1
ATOM 1327 C CA . ASN A 1 170 ? 2.134 6.072 -6.559 1.00 97.94 170 ASN A CA 1
ATOM 1328 C C . ASN A 1 170 ? 2.512 4.598 -6.689 1.00 97.94 170 ASN A C 1
ATOM 1330 O O . ASN A 1 170 ? 3.694 4.263 -6.787 1.00 97.94 170 ASN A O 1
ATOM 1334 N N . ILE A 1 171 ? 1.518 3.716 -6.726 1.00 98.06 171 ILE A N 1
ATOM 1335 C CA . ILE A 1 171 ? 1.699 2.289 -7.003 1.00 98.06 171 ILE A CA 1
ATOM 1336 C C . ILE A 1 171 ? 0.809 1.880 -8.170 1.00 98.06 171 ILE A C 1
ATOM 1338 O O . ILE A 1 171 ? -0.357 2.271 -8.256 1.00 98.06 171 ILE A O 1
ATOM 1342 N N . ARG A 1 172 ? 1.377 1.085 -9.075 1.00 97.44 172 ARG A N 1
ATOM 1343 C CA . ARG A 1 172 ? 0.658 0.488 -10.199 1.00 97.44 172 ARG A CA 1
ATOM 1344 C C . ARG A 1 172 ? 0.973 -0.988 -10.324 1.00 97.44 172 ARG A C 1
ATOM 1346 O O . ARG A 1 172 ? 2.049 -1.439 -9.919 1.00 97.44 172 ARG A O 1
ATOM 1353 N N . ARG A 1 173 ? 0.050 -1.714 -10.941 1.00 96.31 173 ARG A N 1
ATOM 1354 C CA . ARG A 1 173 ? 0.270 -3.085 -11.390 1.00 96.31 173 ARG A CA 1
ATOM 1355 C C . ARG A 1 173 ? 0.922 -3.060 -12.770 1.00 96.31 173 ARG A C 1
ATOM 1357 O O . ARG A 1 173 ? 0.509 -2.290 -13.633 1.00 96.31 173 ARG A O 1
ATOM 1364 N N . LEU A 1 174 ? 1.949 -3.881 -12.954 1.00 95.25 174 LEU A N 1
ATOM 1365 C CA . LEU A 1 174 ? 2.609 -4.042 -14.243 1.00 95.25 174 LEU A CA 1
ATOM 1366 C C . LEU A 1 174 ? 1.763 -4.912 -15.164 1.00 95.25 174 LEU A C 1
ATOM 1368 O O . LEU A 1 174 ? 1.208 -5.932 -14.747 1.00 95.25 174 LEU A O 1
ATOM 1372 N N . GLN A 1 175 ? 1.701 -4.517 -16.428 1.00 93.25 175 GLN A N 1
ATOM 1373 C CA . GLN A 1 175 ? 1.073 -5.307 -17.475 1.00 93.25 175 GLN A CA 1
ATOM 1374 C C . GLN A 1 175 ? 1.955 -6.505 -17.829 1.00 93.25 175 GLN A C 1
ATOM 1376 O O . GLN A 1 175 ? 3.181 -6.452 -17.720 1.00 93.25 175 GLN A O 1
ATOM 1381 N N . SER A 1 176 ? 1.359 -7.585 -18.338 1.00 89.62 176 SER A N 1
ATOM 1382 C CA . SER A 1 176 ? 2.105 -8.810 -18.662 1.00 89.62 176 SER A CA 1
ATOM 1383 C C . SER A 1 176 ? 3.270 -8.569 -19.629 1.00 89.62 176 SER A C 1
ATOM 1385 O O . SER A 1 176 ? 4.296 -9.235 -19.528 1.00 89.62 176 SER A O 1
ATOM 1387 N N . HIS A 1 177 ? 3.147 -7.612 -20.555 1.00 89.12 177 HIS A N 1
ATOM 1388 C CA . HIS A 1 177 ? 4.231 -7.266 -21.476 1.00 89.12 177 HIS A CA 1
ATOM 1389 C C . HIS A 1 177 ? 5.380 -6.502 -20.801 1.00 89.12 177 HIS A C 1
ATOM 1391 O O . HIS A 1 177 ? 6.532 -6.715 -21.165 1.00 89.12 177 HIS A O 1
ATOM 1397 N N . GLU A 1 178 ? 5.089 -5.682 -19.792 1.00 91.62 178 GLU A N 1
ATOM 1398 C CA . GLU A 1 178 ? 6.084 -4.949 -19.002 1.00 91.62 178 GLU A CA 1
ATOM 1399 C C . GLU A 1 178 ? 6.853 -5.885 -18.070 1.00 91.62 178 GLU A C 1
ATOM 1401 O O . GLU A 1 178 ? 8.079 -5.830 -17.993 1.00 91.62 178 GLU A O 1
ATOM 1406 N N . MET A 1 179 ? 6.138 -6.808 -17.417 1.00 90.06 179 MET A N 1
ATOM 1407 C CA . MET A 1 179 ? 6.728 -7.815 -16.530 1.00 90.06 179 MET A CA 1
ATOM 1408 C C . MET A 1 179 ? 7.808 -8.639 -17.244 1.00 90.06 179 MET A C 1
ATOM 1410 O O . MET A 1 179 ? 8.856 -8.915 -16.662 1.00 90.06 179 MET A O 1
ATOM 1414 N N . ARG A 1 180 ? 7.574 -8.982 -18.520 1.00 82.88 180 ARG A N 1
ATOM 1415 C CA . ARG A 1 180 ? 8.529 -9.711 -19.374 1.00 82.88 180 ARG A CA 1
ATOM 1416 C C . ARG A 1 180 ? 9.793 -8.905 -19.660 1.00 82.88 180 ARG A C 1
ATOM 1418 O O . ARG A 1 180 ? 10.890 -9.448 -19.620 1.00 82.88 180 ARG A O 1
ATOM 1425 N N . SER A 1 181 ? 9.654 -7.608 -19.909 1.00 82.00 181 SER A N 1
ATOM 1426 C CA . SER A 1 181 ? 10.804 -6.725 -20.129 1.00 82.00 181 SER A CA 1
ATOM 1427 C C . SER A 1 181 ? 11.647 -6.543 -18.863 1.00 82.00 181 SER A C 1
ATOM 1429 O O . SER A 1 181 ? 12.835 -6.247 -18.950 1.00 82.00 181 SER A O 1
ATOM 1431 N N . CYS A 1 182 ? 11.053 -6.740 -17.681 1.00 78.19 182 CYS A N 1
ATOM 1432 C CA . CYS A 1 182 ? 11.726 -6.583 -16.393 1.00 78.19 182 CYS A CA 1
ATOM 1433 C C . CYS A 1 182 ? 12.207 -7.893 -15.751 1.00 78.19 182 CYS A C 1
ATOM 1435 O O . CYS A 1 182 ? 12.872 -7.837 -14.721 1.00 78.19 182 CYS A O 1
ATOM 1437 N N . SER A 1 183 ? 11.910 -9.062 -16.328 1.00 72.06 183 SER A N 1
ATOM 1438 C CA . SER A 1 183 ? 12.387 -10.355 -15.812 1.00 72.06 183 SER A CA 1
ATOM 1439 C C . SER A 1 183 ? 13.843 -10.669 -16.180 1.00 72.06 183 SER A C 1
ATOM 1441 O O . SER A 1 183 ? 14.337 -11.751 -15.868 1.00 72.06 183 SER A O 1
ATOM 1443 N N . VAL A 1 184 ? 14.537 -9.753 -16.861 1.00 63.66 184 VAL A N 1
ATOM 1444 C CA . VAL A 1 184 ? 15.950 -9.911 -17.218 1.00 63.66 184 VAL A CA 1
ATOM 1445 C C . VAL A 1 184 ? 16.803 -9.824 -15.939 1.00 63.66 184 VAL A C 1
ATOM 1447 O O . VAL A 1 184 ? 16.537 -8.959 -15.101 1.00 63.66 184 VAL A O 1
ATOM 1450 N N . PRO A 1 185 ? 17.818 -10.694 -15.752 1.00 60.03 185 PRO A N 1
ATOM 1451 C CA . PRO A 1 185 ? 18.677 -10.681 -14.571 1.00 60.03 185 PRO A CA 1
ATOM 1452 C C . PRO A 1 185 ? 19.175 -9.277 -14.208 1.00 60.03 185 PRO A C 1
ATOM 1454 O O . PRO A 1 185 ? 19.529 -8.486 -15.084 1.00 60.03 185 PRO A O 1
ATOM 1457 N N . ALA A 1 186 ? 19.236 -8.979 -12.905 1.00 55.56 186 ALA A N 1
ATOM 1458 C CA . ALA A 1 186 ? 19.589 -7.659 -12.370 1.00 55.56 186 ALA A CA 1
ATOM 1459 C C . ALA A 1 186 ? 20.920 -7.097 -12.913 1.00 55.56 186 ALA A C 1
ATOM 1461 O O . ALA A 1 186 ? 21.096 -5.881 -12.975 1.00 55.56 186 ALA A O 1
ATOM 1462 N N . THR A 1 187 ? 21.827 -7.971 -13.358 1.00 55.44 187 THR A N 1
ATOM 1463 C CA . THR A 1 187 ? 23.086 -7.616 -14.028 1.00 55.44 187 THR A CA 1
ATOM 1464 C C . THR A 1 187 ? 22.875 -6.857 -15.342 1.00 55.44 187 THR A C 1
ATOM 1466 O O . THR A 1 187 ? 23.638 -5.945 -15.640 1.00 55.44 187 THR A O 1
ATOM 1469 N N . HIS A 1 188 ? 21.821 -7.163 -16.102 1.00 53.19 188 HIS A N 1
ATOM 1470 C CA . HIS A 1 188 ? 21.473 -6.456 -17.340 1.00 53.19 188 HIS A CA 1
ATOM 1471 C C . HIS A 1 188 ? 20.564 -5.245 -17.097 1.00 53.19 188 HIS A C 1
ATOM 1473 O O . HIS A 1 188 ? 20.616 -4.273 -17.851 1.00 53.19 188 HIS A O 1
ATOM 1479 N N . ALA A 1 189 ? 19.767 -5.264 -16.023 1.00 56.88 189 ALA A N 1
ATOM 1480 C CA . ALA A 1 189 ? 18.891 -4.148 -15.661 1.00 56.88 189 ALA A CA 1
ATOM 1481 C C . ALA A 1 189 ? 19.665 -2.859 -15.317 1.00 56.88 189 ALA A C 1
ATOM 1483 O O . ALA A 1 189 ? 19.120 -1.766 -15.443 1.00 56.88 189 ALA A O 1
ATOM 1484 N N . ALA A 1 190 ? 20.936 -2.974 -14.913 1.00 57.22 190 ALA A N 1
ATOM 1485 C CA . ALA A 1 190 ? 21.793 -1.828 -14.611 1.00 57.22 190 ALA A CA 1
ATOM 1486 C C . ALA A 1 190 ? 22.228 -1.025 -15.855 1.00 57.22 190 ALA A C 1
ATOM 1488 O O . ALA A 1 190 ? 22.586 0.142 -15.718 1.00 57.22 190 ALA A O 1
ATOM 1489 N N . LEU A 1 191 ? 22.195 -1.630 -17.049 1.00 60.94 191 LEU A N 1
ATOM 1490 C CA . LEU A 1 191 ? 22.685 -1.021 -18.295 1.00 60.94 191 LEU A CA 1
ATOM 1491 C C . LEU A 1 191 ? 21.558 -0.595 -19.252 1.00 60.94 191 LEU A C 1
ATOM 1493 O O . LEU A 1 191 ? 21.796 0.187 -20.170 1.00 60.94 191 LEU A O 1
ATOM 1497 N N . GLY A 1 192 ? 20.338 -1.103 -19.057 1.00 60.78 192 GLY A N 1
ATOM 1498 C CA . GLY A 1 192 ? 19.185 -0.788 -19.900 1.00 60.78 192 GLY A CA 1
ATOM 1499 C C . GLY A 1 192 ? 18.426 0.475 -19.466 1.00 60.78 192 GLY A C 1
ATOM 1500 O O . GLY A 1 192 ? 18.515 0.892 -18.307 1.00 60.78 192 GLY A O 1
ATOM 1501 N N . PRO A 1 193 ? 17.616 1.077 -20.360 1.00 62.50 193 PRO A N 1
ATOM 1502 C CA . PRO A 1 193 ? 16.668 2.117 -19.978 1.00 62.50 193 PRO A CA 1
ATOM 1503 C C . PRO A 1 193 ? 15.757 1.599 -18.859 1.00 62.50 193 PRO A C 1
ATOM 1505 O O . PRO A 1 193 ? 14.993 0.654 -19.062 1.00 62.50 193 PRO A O 1
ATOM 1508 N N . ARG A 1 194 ? 15.834 2.209 -17.667 1.00 77.00 194 ARG A N 1
ATOM 1509 C CA . ARG A 1 194 ? 14.918 1.894 -16.561 1.00 77.00 194 ARG A CA 1
ATOM 1510 C C . ARG A 1 194 ? 13.486 2.074 -17.068 1.00 77.00 194 ARG A C 1
ATOM 1512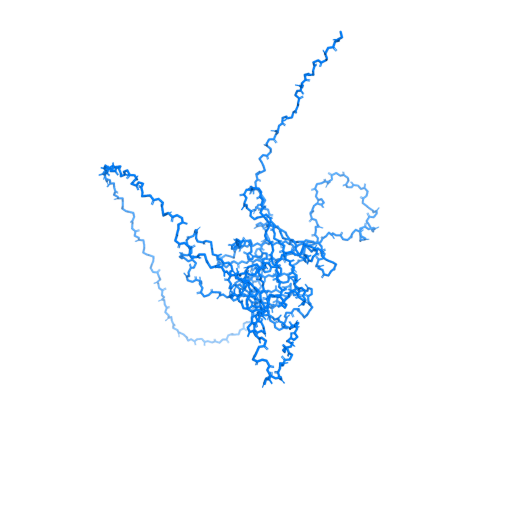 O O . ARG A 1 194 ? 13.143 3.147 -17.571 1.00 77.00 194 ARG A O 1
ATOM 1519 N N . MET A 1 195 ? 12.663 1.032 -16.944 1.00 88.50 195 MET A N 1
ATOM 1520 C CA . MET A 1 195 ? 11.255 1.092 -17.333 1.00 88.50 195 MET A CA 1
ATOM 1521 C C . MET A 1 195 ? 10.591 2.293 -16.656 1.00 88.50 195 MET 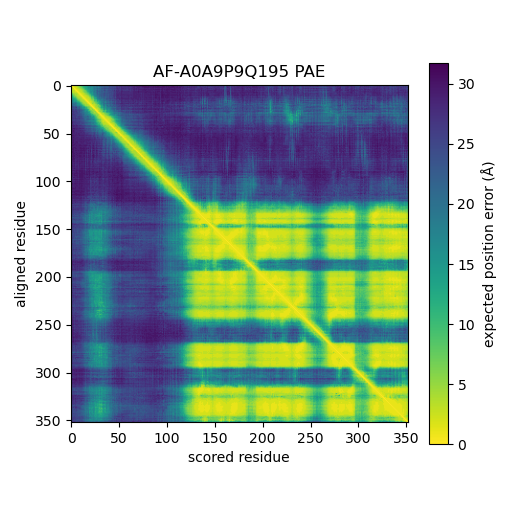A C 1
ATOM 1523 O O . MET A 1 195 ? 10.598 2.416 -15.427 1.00 88.50 195 MET A O 1
ATOM 1527 N N . ARG A 1 196 ? 10.038 3.195 -17.468 1.00 92.62 196 ARG A N 1
ATOM 1528 C CA . ARG A 1 196 ? 9.386 4.404 -16.968 1.00 92.62 196 ARG A CA 1
ATOM 1529 C C . ARG A 1 196 ? 8.101 4.040 -16.235 1.00 92.62 196 ARG A C 1
ATOM 1531 O O . ARG A 1 196 ? 7.458 3.039 -16.534 1.00 92.62 196 ARG A O 1
ATOM 1538 N N . TYR A 1 197 ? 7.757 4.857 -15.250 1.00 95.19 197 TYR A N 1
ATOM 1539 C CA . TYR A 1 197 ? 6.484 4.726 -14.563 1.00 95.19 197 TYR A CA 1
ATOM 1540 C C . TYR A 1 197 ? 5.363 5.268 -15.452 1.00 95.19 197 TYR A C 1
ATOM 1542 O O . TYR A 1 197 ? 5.414 6.432 -15.849 1.00 95.19 197 TYR A O 1
ATOM 1550 N N . ASP A 1 198 ? 4.379 4.426 -15.746 1.00 96.56 198 ASP A N 1
ATOM 1551 C CA . ASP A 1 198 ? 3.145 4.790 -16.439 1.00 96.56 198 ASP A CA 1
ATOM 1552 C C . ASP A 1 198 ? 2.145 5.367 -15.426 1.00 96.56 198 ASP A C 1
ATOM 1554 O O . ASP A 1 198 ? 1.707 4.672 -14.503 1.00 96.56 198 ASP A O 1
ATOM 1558 N N . LYS A 1 199 ? 1.824 6.658 -15.555 1.00 96.94 199 LYS A N 1
ATOM 1559 C CA . LYS A 1 199 ? 0.971 7.358 -14.584 1.00 96.94 199 LYS A CA 1
ATOM 1560 C C . LYS A 1 199 ? -0.495 7.010 -14.786 1.00 96.94 199 LYS A C 1
ATOM 1562 O O . LYS A 1 199 ? -1.249 6.979 -13.814 1.00 96.94 199 LYS A O 1
ATOM 1567 N N . GLU A 1 200 ? -0.883 6.718 -16.014 1.00 97.06 200 GLU A N 1
ATOM 1568 C CA . GLU A 1 200 ? -2.226 6.342 -16.422 1.00 97.06 200 GLU A CA 1
ATOM 1569 C C . GLU A 1 200 ? -2.597 4.976 -15.825 1.00 97.06 200 GLU A C 1
ATOM 1571 O O . GLU A 1 200 ? -3.724 4.765 -15.377 1.00 97.06 200 GLU A O 1
ATOM 1576 N N . GLY A 1 201 ? -1.610 4.085 -15.696 1.00 96.44 201 GLY A N 1
ATOM 1577 C CA . GLY A 1 201 ? -1.733 2.802 -15.007 1.00 96.44 201 GLY A CA 1
ATOM 1578 C C . GLY A 1 201 ? -1.761 2.866 -13.471 1.00 96.44 201 GLY A C 1
ATOM 1579 O O . GLY A 1 201 ? -1.850 1.811 -12.840 1.00 96.44 201 GLY A O 1
ATOM 1580 N N . THR A 1 202 ? -1.680 4.047 -12.841 1.00 98.00 202 THR A N 1
ATOM 1581 C CA . THR A 1 202 ? -1.658 4.176 -11.368 1.00 98.00 202 THR A CA 1
ATOM 1582 C C . THR A 1 202 ? -2.919 3.580 -10.748 1.00 98.00 202 THR A C 1
ATOM 1584 O O . THR A 1 202 ? -4.026 4.009 -11.061 1.00 98.00 202 THR A O 1
ATOM 1587 N N . ALA A 1 203 ? -2.754 2.629 -9.827 1.00 97.94 203 ALA A N 1
ATOM 1588 C CA . ALA A 1 203 ? -3.861 2.027 -9.087 1.00 97.94 203 ALA A CA 1
ATOM 1589 C C . ALA A 1 203 ? -4.190 2.848 -7.834 1.00 97.94 203 ALA A C 1
ATOM 1591 O O . ALA A 1 203 ? -5.338 3.236 -7.625 1.00 97.94 203 ALA A O 1
ATOM 1592 N N . TYR A 1 204 ? -3.168 3.172 -7.037 1.00 98.50 204 TYR A N 1
ATOM 1593 C CA . TYR A 1 204 ? -3.326 3.963 -5.820 1.00 98.50 204 TYR A CA 1
ATOM 1594 C C . TYR A 1 204 ? -2.301 5.094 -5.747 1.00 98.50 204 TYR A C 1
ATOM 1596 O O . TYR A 1 204 ? -1.128 4.924 -6.087 1.00 98.50 204 TYR A O 1
ATOM 1604 N N . THR A 1 205 ? -2.753 6.238 -5.238 1.00 98.25 205 THR A N 1
ATOM 1605 C CA . THR A 1 205 ? -1.911 7.381 -4.874 1.00 98.25 205 THR A CA 1
ATOM 1606 C C . THR A 1 205 ? -1.962 7.570 -3.366 1.00 98.25 205 THR A C 1
ATOM 1608 O O . THR A 1 205 ? -3.039 7.687 -2.791 1.00 98.25 205 THR A O 1
ATOM 1611 N N . MET A 1 206 ? -0.800 7.652 -2.733 1.00 97.94 206 MET A N 1
ATOM 1612 C CA . MET A 1 206 ? -0.630 7.775 -1.292 1.00 97.94 206 MET A CA 1
ATOM 1613 C C . MET A 1 206 ? 0.029 9.110 -0.963 1.00 97.94 206 MET A C 1
ATOM 1615 O O . MET A 1 206 ? 0.980 9.550 -1.611 1.00 97.94 206 MET A O 1
ATOM 1619 N N . THR A 1 207 ? -0.458 9.736 0.091 1.00 96.44 207 THR A N 1
ATOM 1620 C CA . THR A 1 207 ? 0.171 10.855 0.789 1.00 96.44 207 THR A CA 1
ATOM 1621 C C . THR A 1 207 ? 0.545 10.386 2.200 1.00 96.44 207 THR A C 1
ATOM 1623 O O . THR A 1 207 ? 0.175 9.278 2.589 1.00 96.44 207 THR A O 1
ATOM 1626 N N . PRO A 1 208 ? 1.240 11.200 3.010 1.00 91.00 208 PRO A N 1
ATOM 1627 C CA . PRO A 1 208 ? 1.567 10.818 4.383 1.00 91.00 208 PRO A CA 1
ATOM 1628 C C . PRO A 1 208 ? 0.363 10.544 5.298 1.00 91.00 208 PRO A C 1
ATOM 1630 O O . PRO A 1 208 ? 0.569 10.066 6.405 1.00 91.00 208 PRO A O 1
ATOM 1633 N N . PHE A 1 209 ? -0.863 10.879 4.889 1.00 90.31 209 PHE A N 1
ATOM 1634 C CA . PHE A 1 209 ? -2.051 10.776 5.746 1.00 90.31 209 PHE A CA 1
ATOM 1635 C C . PHE A 1 209 ? -3.158 9.906 5.149 1.00 90.31 209 PHE A C 1
ATOM 1637 O O . PHE A 1 209 ? -4.008 9.399 5.876 1.00 90.31 209 PHE A O 1
ATOM 1644 N N . GLU A 1 210 ? -3.159 9.733 3.830 1.00 96.38 210 GLU A N 1
ATOM 1645 C CA . GLU A 1 210 ? -4.265 9.104 3.121 1.00 96.38 210 GLU A CA 1
ATOM 1646 C C . GLU A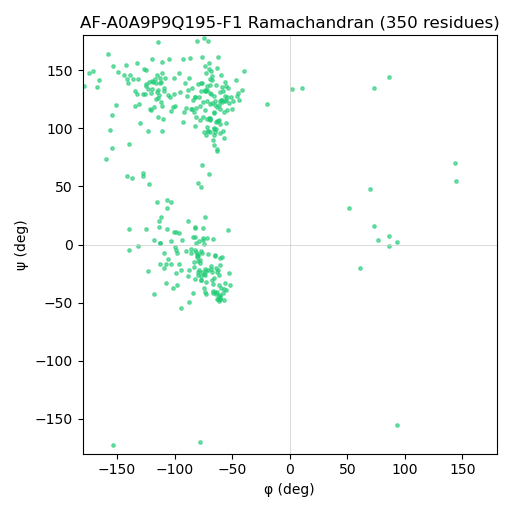 1 210 ? -3.824 8.451 1.813 1.00 96.38 210 GLU A C 1
ATOM 1648 O O . GLU A 1 210 ? -2.860 8.881 1.176 1.00 96.38 210 GLU A O 1
ATOM 1653 N N . MET A 1 211 ? -4.577 7.442 1.392 1.00 98.25 211 MET A N 1
ATOM 1654 C CA . MET A 1 211 ? -4.443 6.763 0.114 1.00 98.25 211 MET A CA 1
ATOM 1655 C C . MET A 1 211 ? -5.765 6.792 -0.645 1.00 98.25 211 MET A C 1
ATOM 1657 O O . MET A 1 211 ? -6.829 6.572 -0.074 1.00 98.25 211 MET A O 1
ATOM 1661 N N . HIS A 1 212 ? -5.679 7.034 -1.949 1.00 98.00 212 HIS A N 1
ATOM 1662 C CA . HIS A 1 212 ? -6.822 7.134 -2.851 1.00 98.00 212 HIS A CA 1
ATOM 1663 C C . HIS A 1 212 ? -6.688 6.134 -3.987 1.00 98.00 212 HIS A C 1
ATOM 1665 O O . HIS A 1 212 ? -5.632 6.066 -4.626 1.00 98.00 212 HIS A O 1
ATOM 1671 N N . GLY A 1 213 ? -7.770 5.414 -4.271 1.00 97.50 213 GLY A N 1
ATOM 1672 C CA . GLY A 1 213 ? -7.914 4.654 -5.508 1.00 97.50 213 GLY A CA 1
ATOM 1673 C C . GLY A 1 213 ? -8.031 5.582 -6.721 1.00 97.50 213 GLY A C 1
ATOM 1674 O O . GLY A 1 213 ? -8.634 6.656 -6.643 1.00 97.50 213 GLY A O 1
ATOM 1675 N N . LYS A 1 214 ? -7.417 5.202 -7.844 1.00 97.31 214 LYS A N 1
ATOM 1676 C CA . LYS A 1 214 ? -7.451 5.960 -9.110 1.00 97.31 214 LYS A CA 1
ATOM 1677 C C . LYS A 1 214 ? -8.207 5.254 -10.230 1.00 97.31 214 LYS A C 1
ATOM 1679 O O . LYS A 1 214 ? -8.583 5.906 -11.198 1.00 97.31 214 LYS A O 1
ATOM 1684 N N . GLN A 1 215 ? -8.449 3.954 -10.093 1.00 96.12 215 GLN A N 1
ATOM 1685 C CA . GLN A 1 215 ? -9.107 3.134 -11.109 1.00 96.12 215 GLN A CA 1
ATOM 1686 C C . GLN A 1 215 ? -10.495 2.702 -10.643 1.00 96.12 215 GLN A C 1
ATOM 1688 O O . GLN A 1 215 ? -10.763 2.604 -9.447 1.00 96.12 215 GLN A O 1
ATOM 1693 N N . SER A 1 216 ? -11.376 2.377 -11.585 1.00 94.25 216 SER A N 1
ATOM 1694 C CA . SER A 1 216 ? -12.709 1.842 -11.274 1.00 94.25 216 SER A CA 1
ATOM 1695 C C . SER A 1 216 ? -12.666 0.506 -10.523 1.00 94.25 216 SER A C 1
ATOM 1697 O O . SER A 1 216 ? -13.591 0.195 -9.784 1.00 94.25 216 SER A O 1
ATOM 1699 N N . SER A 1 217 ? -11.589 -0.266 -10.688 1.00 93.69 217 SER A N 1
ATOM 1700 C CA . SER A 1 217 ? -11.342 -1.536 -9.993 1.00 93.69 217 SER A CA 1
ATOM 1701 C C . SER A 1 217 ? -10.789 -1.372 -8.573 1.00 93.69 217 SER A C 1
ATOM 1703 O O . SER A 1 217 ? -10.663 -2.364 -7.853 1.00 93.69 217 SER A O 1
ATOM 1705 N N . THR A 1 218 ? -10.421 -0.150 -8.175 1.00 96.69 218 THR A N 1
ATOM 1706 C CA . THR A 1 218 ? -9.835 0.145 -6.858 1.00 96.69 218 THR A CA 1
ATOM 1707 C C . THR A 1 218 ? -10.910 0.549 -5.855 1.00 96.69 218 THR A C 1
ATOM 1709 O O . THR A 1 218 ? -12.005 0.958 -6.239 1.00 96.69 218 THR A O 1
ATOM 1712 N N . LEU A 1 219 ? -10.608 0.437 -4.559 1.00 95.50 219 LEU A N 1
ATOM 1713 C CA . LEU A 1 219 ? -11.558 0.796 -3.504 1.00 95.50 219 LEU A CA 1
ATOM 1714 C C . LEU A 1 219 ? -11.933 2.294 -3.604 1.00 95.50 219 LEU A C 1
ATOM 1716 O O . LEU A 1 219 ? -11.039 3.139 -3.495 1.00 95.50 219 LEU A O 1
ATOM 1720 N N . PRO A 1 220 ? -13.221 2.649 -3.793 1.00 94.94 220 PRO A N 1
ATOM 1721 C CA . PRO A 1 220 ? -13.644 4.044 -3.859 1.00 94.94 220 PRO A CA 1
ATOM 1722 C C . PRO A 1 220 ? -13.548 4.713 -2.485 1.00 94.94 220 PRO A C 1
ATOM 1724 O O . PRO A 1 220 ? -13.757 4.069 -1.463 1.00 94.94 220 PRO A O 1
ATOM 1727 N N . GLY A 1 221 ? -13.309 6.022 -2.449 1.00 94.06 221 GLY A N 1
ATOM 1728 C CA . GLY A 1 221 ? -13.143 6.777 -1.203 1.00 94.06 221 GLY A CA 1
ATOM 1729 C C . GLY A 1 221 ? -11.681 6.893 -0.781 1.00 94.06 221 GLY A C 1
ATOM 1730 O O . GLY A 1 221 ? -10.782 6.843 -1.623 1.00 94.06 221 GLY A O 1
ATOM 1731 N N . THR A 1 222 ? -11.457 7.081 0.517 1.00 96.81 222 THR A N 1
ATOM 1732 C CA . THR A 1 222 ? -10.127 7.342 1.073 1.00 96.81 222 THR A CA 1
ATOM 1733 C C . THR A 1 222 ? -9.745 6.245 2.052 1.00 96.81 222 THR A C 1
ATOM 1735 O O . THR A 1 222 ? -10.564 5.806 2.850 1.00 96.81 222 THR A O 1
ATOM 1738 N N . VAL A 1 223 ? -8.489 5.816 2.038 1.00 97.88 223 VAL A N 1
ATOM 1739 C CA . VAL A 1 223 ? -7.922 4.933 3.057 1.00 97.88 223 VAL A CA 1
ATOM 1740 C C . VAL A 1 223 ? -7.030 5.753 3.981 1.00 97.88 223 VAL A C 1
ATOM 1742 O O . VAL A 1 223 ? -6.144 6.463 3.513 1.00 97.88 223 VAL A O 1
ATOM 1745 N N . GLN A 1 224 ? -7.256 5.666 5.287 1.00 96.88 224 GL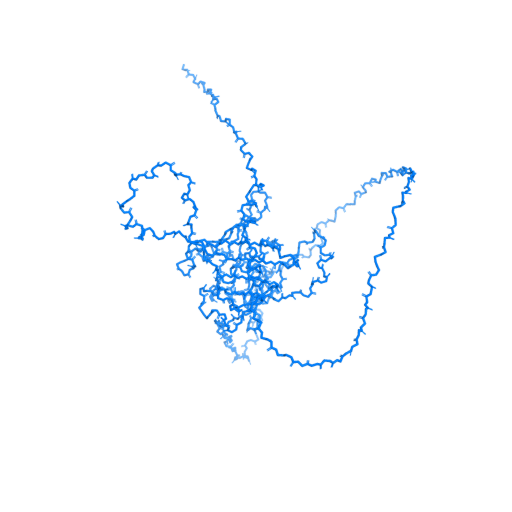N A N 1
ATOM 1746 C CA . GLN A 1 224 ? -6.484 6.364 6.315 1.00 96.88 224 GLN A CA 1
ATOM 1747 C C . GLN A 1 224 ? -5.738 5.363 7.193 1.00 96.88 224 GLN A C 1
ATOM 1749 O O . GLN A 1 224 ? -6.238 4.276 7.476 1.00 96.88 224 GLN A O 1
ATOM 1754 N N . ILE A 1 225 ? -4.545 5.739 7.648 1.00 95.56 225 ILE A N 1
ATOM 1755 C CA . ILE A 1 225 ? -3.728 4.909 8.535 1.00 95.56 225 ILE A CA 1
ATOM 1756 C C . ILE A 1 225 ? -3.610 5.598 9.891 1.00 95.56 225 ILE A C 1
ATOM 1758 O O . ILE A 1 225 ? -3.156 6.737 9.974 1.00 95.56 225 ILE A O 1
ATOM 1762 N N . SER A 1 226 ? -3.955 4.882 10.960 1.00 94.75 226 SER A N 1
ATOM 1763 C CA . SER A 1 226 ? -3.613 5.262 12.330 1.00 94.75 226 SER A CA 1
ATOM 1764 C C . SER A 1 226 ? -2.612 4.267 12.906 1.00 94.75 226 SER A C 1
ATOM 1766 O O . SER A 1 226 ? -2.628 3.079 12.592 1.00 94.75 226 SER A O 1
ATOM 1768 N N . SER A 1 227 ? -1.662 4.744 13.703 1.00 93.62 227 SER A N 1
ATOM 1769 C CA . SER A 1 227 ? -0.671 3.889 14.357 1.00 93.62 227 SER A CA 1
ATOM 1770 C C . SER A 1 227 ? -0.452 4.348 15.784 1.00 93.62 227 SER A C 1
ATOM 1772 O O . SER A 1 227 ? -0.471 5.544 16.064 1.00 93.62 227 SER A O 1
ATOM 1774 N N . GLY A 1 228 ? -0.201 3.395 16.673 1.00 92.56 228 GLY A N 1
ATOM 1775 C CA . GLY A 1 228 ? 0.003 3.660 18.087 1.00 92.56 228 GLY A CA 1
ATOM 1776 C C . GLY A 1 228 ? 0.871 2.604 18.754 1.00 92.56 228 GLY A C 1
ATOM 1777 O O . GLY A 1 228 ? 1.468 1.735 18.107 1.00 92.56 228 GLY A O 1
ATOM 1778 N N . LYS A 1 229 ? 0.971 2.710 20.077 1.00 91.44 229 LYS A N 1
ATOM 1779 C CA . LYS A 1 229 ? 1.652 1.742 20.936 1.00 91.44 229 LYS A CA 1
ATOM 1780 C C . LYS A 1 229 ? 0.656 1.236 21.973 1.00 91.44 229 LYS A C 1
ATOM 1782 O O . LYS A 1 229 ? -0.128 2.019 22.488 1.00 91.44 229 LYS A O 1
ATOM 1787 N N . THR A 1 230 ? 0.687 -0.054 22.269 1.00 89.06 230 THR A N 1
ATOM 1788 C CA . THR A 1 230 ? -0.025 -0.646 23.408 1.00 89.06 230 THR A CA 1
ATOM 1789 C C . THR A 1 230 ? 0.718 -0.328 24.707 1.00 89.06 230 THR A C 1
ATOM 1791 O O . THR A 1 230 ? 1.935 -0.121 24.663 1.00 89.06 230 THR A O 1
ATOM 1794 N N . LEU A 1 231 ? 0.053 -0.441 25.860 1.00 90.19 231 LEU A N 1
ATOM 1795 C CA . LEU A 1 231 ? 0.685 -0.319 27.186 1.00 90.19 231 LEU A CA 1
ATOM 1796 C C . LEU A 1 231 ? 1.915 -1.234 27.355 1.00 90.19 231 LEU A C 1
ATOM 1798 O O . LEU A 1 231 ? 2.932 -0.827 27.907 1.00 90.19 231 LEU A O 1
ATOM 1802 N N . TRP A 1 232 ? 1.882 -2.428 26.756 1.00 89.69 232 TRP A N 1
ATOM 1803 C CA . TRP A 1 232 ? 2.981 -3.406 26.762 1.00 89.69 232 TRP A CA 1
ATOM 1804 C C . TRP A 1 232 ? 4.082 -3.148 25.711 1.00 89.69 232 TRP A C 1
ATOM 1806 O O . TRP A 1 232 ? 4.860 -4.042 25.382 1.00 89.69 232 TRP A O 1
ATOM 1816 N N . GLY A 1 233 ? 4.128 -1.954 25.110 1.00 86.19 233 GLY A N 1
ATOM 1817 C CA . GLY A 1 233 ? 5.175 -1.551 24.162 1.00 86.19 233 GLY A CA 1
ATOM 1818 C C . GLY A 1 233 ? 5.063 -2.123 22.739 1.00 86.19 233 GLY A C 1
ATOM 1819 O O . GLY A 1 233 ? 5.936 -1.867 21.908 1.00 86.19 233 GLY A O 1
ATOM 1820 N N . GLY A 1 234 ? 4.003 -2.868 22.413 1.00 86.75 234 GLY A N 1
ATOM 1821 C CA . GLY A 1 234 ? 3.726 -3.335 21.054 1.00 86.75 234 GLY A CA 1
ATOM 1822 C C . GLY A 1 234 ? 3.232 -2.211 20.141 1.00 86.75 234 GLY A C 1
ATOM 1823 O O . GLY A 1 234 ? 2.334 -1.464 20.508 1.00 86.75 234 GLY A O 1
ATOM 1824 N N . GLN A 1 235 ? 3.791 -2.091 18.934 1.00 90.62 235 GLN A N 1
ATOM 1825 C CA . GLN A 1 235 ? 3.251 -1.191 17.909 1.00 90.62 235 GLN A CA 1
ATOM 1826 C C . GLN A 1 235 ? 2.045 -1.829 17.218 1.00 90.62 235 GLN A C 1
ATOM 1828 O O . GLN A 1 235 ? 2.079 -3.015 16.870 1.00 90.62 235 GLN A O 1
ATOM 1833 N N . TRP A 1 236 ? 1.014 -1.022 16.991 1.00 94.00 236 TRP A N 1
ATOM 1834 C CA . TRP A 1 236 ? -0.156 -1.392 16.205 1.00 94.00 236 TRP A CA 1
ATOM 1835 C C . TRP A 1 236 ? -0.397 -0.364 15.100 1.00 94.00 236 TRP A C 1
ATOM 1837 O O . TRP A 1 236 ? -0.074 0.816 15.252 1.00 94.00 236 TRP A O 1
ATOM 1847 N N . THR A 1 237 ? -0.982 -0.819 13.997 1.00 96.12 237 THR A N 1
ATOM 1848 C CA . THR A 1 237 ? -1.438 0.026 12.891 1.00 96.12 237 THR A CA 1
ATOM 1849 C C . THR A 1 237 ? -2.851 -0.397 12.510 1.00 96.12 237 THR A C 1
ATOM 1851 O O . THR A 1 237 ? -3.090 -1.582 12.311 1.00 96.12 237 THR A O 1
ATOM 1854 N N . ARG A 1 238 ? -3.792 0.541 12.414 1.00 97.06 238 ARG A N 1
ATOM 1855 C CA . ARG A 1 238 ? -5.137 0.306 11.876 1.00 97.06 238 ARG A CA 1
ATOM 1856 C C . ARG A 1 238 ? -5.287 1.056 10.565 1.00 97.06 238 ARG A C 1
ATOM 1858 O O . ARG A 1 238 ? -4.802 2.179 10.420 1.00 97.06 238 ARG A O 1
ATOM 1865 N N . ILE A 1 239 ? -5.942 0.414 9.615 1.00 97.69 239 ILE A N 1
ATOM 1866 C CA . ILE A 1 239 ? -6.150 0.925 8.270 1.00 97.69 239 ILE A CA 1
ATOM 1867 C C . ILE A 1 239 ? -7.650 1.012 8.062 1.00 97.69 239 ILE A C 1
ATOM 1869 O O . ILE A 1 239 ? -8.346 -0.000 8.098 1.00 97.69 239 ILE A O 1
ATOM 1873 N N . TRP A 1 240 ? -8.134 2.229 7.879 1.00 97.75 240 TRP A N 1
ATOM 1874 C CA . TRP A 1 240 ? -9.547 2.559 7.823 1.00 97.75 240 TRP A CA 1
ATOM 1875 C C . TRP A 1 240 ? -9.933 2.930 6.406 1.00 97.75 240 TRP A C 1
ATOM 1877 O O . TRP A 1 240 ? -9.259 3.730 5.763 1.00 97.75 240 TRP A O 1
ATOM 1887 N N . HIS A 1 241 ? -11.047 2.396 5.938 1.00 97.56 241 HIS A N 1
ATOM 1888 C CA . HIS A 1 241 ? -11.768 2.931 4.804 1.00 97.56 241 HIS A CA 1
ATOM 1889 C C . HIS A 1 241 ? -12.676 4.053 5.285 1.00 97.56 241 HIS A C 1
ATOM 1891 O O . HIS A 1 241 ? -13.485 3.862 6.186 1.00 97.56 241 HIS A O 1
ATOM 1897 N N . VAL A 1 242 ? -12.527 5.223 4.686 1.00 95.88 242 VAL A N 1
ATOM 1898 C CA . VAL A 1 242 ? -13.328 6.407 4.960 1.00 95.88 242 VAL A CA 1
ATOM 1899 C C . VAL A 1 242 ? -14.118 6.719 3.702 1.00 95.88 242 VAL A C 1
ATOM 1901 O O . VAL A 1 242 ? -13.561 7.121 2.673 1.00 95.88 242 VAL A O 1
ATOM 1904 N N . SER A 1 243 ? -15.427 6.507 3.781 1.00 93.56 243 SER A N 1
ATOM 1905 C CA . SER A 1 243 ? -16.350 6.776 2.686 1.00 93.56 243 SER A CA 1
ATOM 1906 C C . SER A 1 243 ? -17.248 7.963 3.018 1.00 93.56 243 SER A C 1
ATOM 1908 O O . SER A 1 243 ? -17.562 8.242 4.177 1.00 93.56 243 SER A O 1
ATOM 1910 N N . LYS A 1 244 ? -17.621 8.719 1.981 1.00 88.12 244 LYS A N 1
ATOM 1911 C CA . LYS A 1 244 ? -18.621 9.774 2.140 1.00 88.12 244 LYS A CA 1
ATOM 1912 C C . LYS A 1 244 ? -19.979 9.101 2.338 1.00 88.12 244 LYS A C 1
ATOM 1914 O O . LYS A 1 244 ? -20.266 8.169 1.581 1.00 88.12 244 LYS A O 1
ATOM 1919 N N . PRO A 1 245 ? -20.807 9.570 3.286 1.00 81.56 245 PRO A N 1
ATOM 1920 C CA . PRO A 1 245 ? -22.152 9.042 3.443 1.00 81.56 245 PRO A CA 1
ATOM 1921 C C . PRO A 1 245 ? -22.894 9.150 2.110 1.00 81.56 245 PRO A C 1
ATOM 1923 O O . PRO A 1 245 ? -22.771 10.142 1.379 1.00 81.56 245 PRO A O 1
ATOM 1926 N N . ASN A 1 246 ? -23.614 8.091 1.756 1.00 75.44 246 ASN A N 1
ATOM 1927 C CA . ASN A 1 246 ? -24.306 8.018 0.484 1.00 75.44 246 ASN A CA 1
ATOM 1928 C C . ASN A 1 246 ? -25.479 9.008 0.529 1.00 75.44 246 ASN A C 1
ATOM 1930 O O . ASN A 1 246 ? -26.465 8.789 1.225 1.00 75.44 246 ASN A O 1
ATOM 1934 N N . GLN A 1 247 ? -25.388 10.112 -0.217 1.00 66.62 247 GLN A N 1
ATOM 1935 C CA . GLN A 1 247 ? -26.392 11.191 -0.216 1.00 66.62 247 GLN A CA 1
ATOM 1936 C C . GLN A 1 247 ? -27.808 10.715 -0.616 1.00 66.62 247 GLN A C 1
ATOM 1938 O O . GLN A 1 247 ? -28.783 11.453 -0.512 1.00 66.62 247 GLN A O 1
ATOM 1943 N N . ARG A 1 248 ? -27.950 9.481 -1.114 1.00 67.94 248 ARG A N 1
ATOM 1944 C CA . ARG A 1 248 ? -29.252 8.904 -1.462 1.00 67.94 248 ARG A CA 1
ATOM 1945 C C . ARG A 1 248 ? -30.084 8.510 -0.243 1.00 67.94 248 ARG A C 1
ATOM 1947 O O . ARG A 1 248 ? -31.304 8.590 -0.343 1.00 67.94 248 ARG A O 1
ATOM 1954 N N . ASP A 1 249 ? -29.458 8.208 0.891 1.00 57.94 249 ASP A N 1
ATOM 1955 C CA . ASP A 1 249 ? -30.181 7.809 2.106 1.00 57.94 249 ASP A CA 1
ATOM 1956 C C . ASP A 1 249 ? -30.690 9.021 2.907 1.00 57.94 249 ASP A C 1
ATOM 1958 O O . ASP A 1 249 ? -31.601 8.903 3.722 1.00 57.94 249 ASP A O 1
ATOM 1962 N N . SER A 1 250 ? -30.187 10.228 2.616 1.00 57.41 250 SER A N 1
ATOM 1963 C CA . SER A 1 250 ? -30.605 11.461 3.295 1.00 57.41 250 SER A CA 1
ATOM 1964 C C . SER A 1 250 ? -31.907 12.070 2.756 1.00 57.41 250 SER A C 1
ATOM 1966 O O . SER A 1 250 ? -32.324 13.121 3.235 1.00 57.41 250 SER A O 1
ATOM 1968 N N . LYS A 1 251 ? -32.564 11.456 1.758 1.00 59.06 251 LYS A N 1
ATOM 1969 C CA . LYS A 1 251 ? -33.830 11.972 1.196 1.00 59.06 251 LYS A CA 1
ATOM 1970 C C . LYS A 1 251 ? -35.068 11.702 2.059 1.00 59.06 251 LYS A C 1
ATOM 1972 O O . LYS A 1 251 ? -36.121 12.231 1.739 1.00 59.06 251 LYS A O 1
ATOM 1977 N N . ASN A 1 252 ? -34.943 10.950 3.153 1.00 56.69 252 ASN A N 1
ATOM 1978 C CA . ASN A 1 252 ? -36.042 10.707 4.097 1.00 56.69 252 ASN A CA 1
ATOM 1979 C C . ASN A 1 252 ? -36.002 11.599 5.354 1.00 56.69 252 ASN A C 1
ATOM 1981 O O . ASN A 1 252 ? -36.758 11.354 6.288 1.00 56.69 252 ASN A O 1
ATOM 1985 N N . LEU A 1 253 ? -35.153 12.635 5.394 1.00 57.34 253 LEU A N 1
ATOM 1986 C CA . LEU A 1 253 ? -35.028 13.545 6.545 1.00 57.34 253 LEU A CA 1
ATOM 1987 C C . LEU A 1 253 ? -35.728 14.902 6.323 1.00 57.34 253 LEU A C 1
ATOM 1989 O O . LEU A 1 253 ? -35.235 15.948 6.736 1.00 57.34 253 LEU A O 1
ATOM 1993 N N . GLU A 1 254 ? -36.877 14.907 5.643 1.00 56.16 254 GLU A N 1
ATOM 1994 C CA . GLU A 1 254 ? -37.635 16.129 5.311 1.00 56.16 254 GLU A CA 1
ATOM 1995 C C . GLU A 1 254 ? -38.338 16.780 6.529 1.00 56.16 254 GLU A C 1
ATOM 1997 O O . GLU A 1 254 ? -39.036 17.780 6.387 1.00 56.16 254 GLU A O 1
ATOM 2002 N N . THR A 1 255 ? -38.121 16.268 7.747 1.00 57.97 255 THR A N 1
ATOM 2003 C CA . THR A 1 255 ? -38.846 16.682 8.963 1.00 57.97 255 THR A CA 1
ATOM 2004 C C . THR A 1 255 ? -37.998 17.394 10.026 1.00 57.97 255 THR A C 1
ATOM 2006 O O . THR A 1 255 ? -38.426 17.457 11.171 1.00 57.97 255 THR A O 1
ATOM 2009 N N . ASP A 1 256 ? -36.835 17.966 9.693 1.00 53.50 256 ASP A N 1
ATOM 2010 C CA . ASP A 1 256 ? -35.999 18.707 10.665 1.00 53.50 256 ASP A CA 1
ATOM 2011 C C . ASP A 1 256 ? -35.634 20.125 10.180 1.00 53.50 256 ASP A C 1
ATOM 2013 O O . ASP A 1 256 ? -34.478 20.510 10.003 1.00 53.50 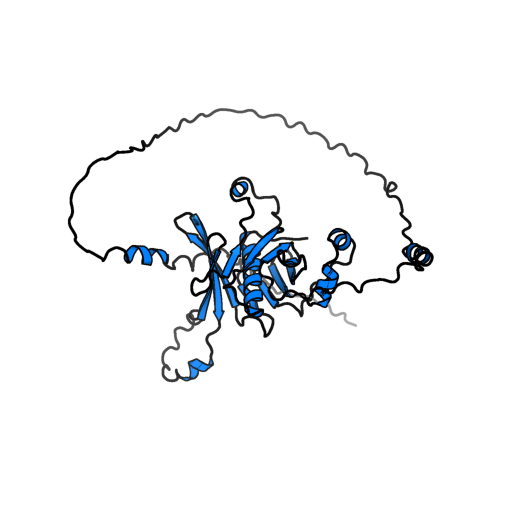256 ASP A O 1
ATOM 2017 N N . VAL A 1 257 ? -36.660 20.956 9.980 1.00 57.16 257 VAL A N 1
ATOM 2018 C CA . VAL A 1 257 ? -36.548 22.348 9.488 1.00 57.16 257 VAL A CA 1
ATOM 2019 C C . VAL A 1 257 ? -36.024 23.334 10.561 1.00 57.16 257 VAL A C 1
ATOM 2021 O O . VAL A 1 257 ? -35.944 24.536 10.316 1.00 57.16 257 VAL A O 1
ATOM 2024 N N . HIS A 1 258 ? -35.610 22.882 11.755 1.00 56.31 258 HIS A N 1
ATOM 2025 C CA . HIS A 1 258 ? -35.286 23.800 12.865 1.00 56.31 258 HIS A CA 1
ATOM 2026 C C . HIS A 1 258 ? -33.815 23.894 13.315 1.00 56.31 258 HIS A C 1
ATOM 2028 O O . HIS A 1 258 ? -33.504 24.703 14.186 1.00 56.31 258 HIS A O 1
ATOM 2034 N N . ASN A 1 259 ? -32.866 23.177 12.702 1.00 53.22 259 ASN A N 1
ATOM 2035 C CA . ASN A 1 259 ? -31.477 23.120 13.201 1.00 53.22 259 ASN A CA 1
ATOM 2036 C C . ASN A 1 259 ? -30.435 23.903 12.372 1.00 53.22 259 ASN A C 1
ATOM 2038 O O . ASN A 1 259 ? -29.273 23.514 12.254 1.00 53.22 259 ASN A O 1
ATOM 2042 N N . HIS A 1 260 ? -30.796 25.082 11.859 1.00 51.09 260 HIS A N 1
ATOM 2043 C CA . HIS A 1 260 ? -29.911 25.927 11.035 1.00 51.09 260 HIS A CA 1
ATOM 2044 C C . HIS A 1 260 ? -28.795 26.696 11.783 1.00 51.09 260 HIS A C 1
ATOM 2046 O O . HIS A 1 260 ? -28.160 27.573 11.196 1.00 51.09 260 HIS A O 1
ATOM 2052 N N . ARG A 1 261 ? -28.479 26.376 13.049 1.00 54.91 261 ARG A N 1
ATOM 2053 C CA . ARG A 1 261 ? -27.425 27.083 13.818 1.00 54.91 261 ARG A CA 1
ATOM 2054 C C . ARG A 1 261 ? -26.171 26.275 14.174 1.00 54.91 261 ARG A C 1
ATOM 2056 O O . ARG A 1 261 ? -25.257 26.845 14.761 1.00 54.91 261 ARG A O 1
ATOM 2063 N N . MET A 1 262 ? -26.057 25.006 13.767 1.00 48.62 262 MET A N 1
ATOM 2064 C CA . MET A 1 262 ? -24.893 24.146 14.078 1.00 48.62 262 MET A CA 1
ATOM 2065 C C . MET A 1 262 ? -24.065 23.703 12.853 1.00 48.62 262 MET A C 1
ATOM 2067 O O . MET A 1 262 ? -23.502 22.610 12.821 1.00 48.62 262 MET A O 1
ATOM 2071 N N . SER A 1 263 ? -23.899 24.567 11.848 1.00 49.69 263 SER A N 1
ATOM 2072 C CA . SER A 1 263 ? -23.106 24.272 10.636 1.00 49.69 263 SER A CA 1
ATOM 2073 C C . SER A 1 263 ? -21.576 24.356 10.842 1.00 49.69 263 SER A C 1
ATOM 2075 O O . SER A 1 263 ? -20.861 25.002 10.074 1.00 49.69 263 SER A O 1
ATOM 2077 N N . ARG A 1 264 ? -21.057 23.707 11.891 1.00 51.50 264 ARG A N 1
ATOM 2078 C CA . ARG A 1 264 ? -19.626 23.373 12.054 1.00 51.50 264 ARG A CA 1
ATOM 2079 C C . ARG A 1 264 ? -19.370 21.911 12.454 1.00 51.50 264 ARG A C 1
ATOM 2081 O O . ARG A 1 264 ? -18.208 21.534 12.537 1.00 51.50 264 ARG A O 1
ATOM 2088 N N . ARG A 1 265 ? -20.418 21.094 12.648 1.00 49.19 265 ARG A N 1
ATOM 2089 C CA . ARG A 1 265 ? -20.316 19.669 13.032 1.00 49.19 265 ARG A CA 1
ATOM 2090 C C . ARG A 1 265 ? -20.552 18.658 11.899 1.00 49.19 265 ARG A C 1
ATOM 2092 O O . ARG A 1 265 ? -20.476 17.466 12.125 1.00 49.19 265 ARG A O 1
ATOM 2099 N N . SER A 1 266 ? -20.769 19.067 10.648 1.00 49.75 266 SER A N 1
ATOM 2100 C CA . SER A 1 266 ? -21.009 18.097 9.554 1.00 49.75 266 SER A CA 1
ATOM 2101 C C . SER A 1 266 ? -19.742 17.469 8.947 1.00 49.75 266 SER A C 1
ATOM 2103 O O . SER A 1 266 ? -19.828 16.727 7.973 1.00 49.75 266 SER A O 1
ATOM 2105 N N . LEU A 1 267 ? -18.560 17.730 9.520 1.00 51.69 267 LEU A N 1
ATOM 2106 C CA . LEU A 1 267 ? -17.337 16.963 9.232 1.00 51.69 267 LEU A CA 1
ATOM 2107 C C . LEU A 1 267 ? -17.334 15.588 9.933 1.00 51.69 267 LEU A C 1
ATOM 2109 O O . LEU A 1 267 ? -16.425 14.794 9.705 1.00 51.69 267 LEU A O 1
ATOM 2113 N N . GLU A 1 268 ? -18.317 15.330 10.798 1.00 53.34 268 GLU A N 1
ATOM 2114 C CA . GLU A 1 268 ? -18.180 14.403 11.924 1.00 53.34 268 GLU A CA 1
ATOM 2115 C C . GLU A 1 268 ? -18.738 12.990 11.667 1.00 53.34 268 GLU A C 1
ATOM 2117 O O . GLU A 1 268 ? -18.432 12.083 12.428 1.00 53.34 268 GLU A O 1
ATOM 2122 N N . GLU A 1 269 ? -19.423 12.738 10.547 1.00 70.25 269 GLU A N 1
ATOM 2123 C CA . GLU A 1 269 ? -19.945 11.396 10.221 1.00 70.25 269 GLU A CA 1
ATOM 2124 C C . GLU A 1 269 ? -19.509 10.934 8.825 1.00 70.25 269 GLU A C 1
ATOM 2126 O O . GLU A 1 269 ? -20.307 10.666 7.928 1.00 70.25 269 GLU A O 1
ATOM 2131 N N . CYS A 1 270 ? -18.195 10.853 8.604 1.00 85.19 270 CYS A N 1
ATOM 2132 C CA . CYS A 1 270 ? -17.712 9.963 7.549 1.00 85.19 270 CYS A CA 1
ATOM 2133 C C . CYS A 1 270 ? -17.888 8.518 8.026 1.00 85.19 270 CYS A C 1
ATOM 2135 O O . CYS A 1 270 ? -17.481 8.198 9.144 1.00 85.19 270 CYS A O 1
ATOM 2137 N N . ASP A 1 271 ? -18.433 7.647 7.176 1.00 90.75 271 ASP A N 1
ATOM 2138 C CA . ASP A 1 271 ? -18.512 6.218 7.481 1.00 90.75 271 ASP A CA 1
ATOM 2139 C C . ASP A 1 271 ? -17.088 5.647 7.453 1.00 90.75 271 ASP A C 1
ATOM 2141 O O . ASP A 1 271 ? -16.437 5.592 6.398 1.00 90.75 271 ASP A O 1
ATOM 2145 N N . LYS A 1 272 ? -16.587 5.315 8.647 1.00 94.75 272 LYS A N 1
ATOM 2146 C CA . LYS A 1 272 ? -15.259 4.754 8.884 1.00 94.75 272 LYS A CA 1
ATOM 2147 C C . LYS A 1 272 ? -15.394 3.263 9.141 1.00 94.75 272 LYS A C 1
ATOM 2149 O O . LYS A 1 272 ? -15.919 2.847 10.169 1.00 94.75 272 LYS A O 1
ATOM 2154 N N . ARG A 1 273 ? -14.838 2.458 8.243 1.00 96.56 273 ARG A N 1
ATOM 2155 C CA . ARG A 1 273 ? -14.825 0.997 8.350 1.00 96.56 273 ARG A CA 1
ATOM 2156 C C . ARG A 1 273 ? -13.398 0.507 8.494 1.00 96.56 273 ARG A C 1
ATOM 2158 O O . ARG A 1 273 ? -12.520 0.929 7.744 1.00 96.56 273 ARG A O 1
ATOM 2165 N N . LEU A 1 274 ? -13.142 -0.366 9.460 1.00 97.69 274 LEU A N 1
ATOM 2166 C CA . LEU A 1 274 ? -11.833 -1.000 9.575 1.00 97.69 274 LEU A CA 1
ATOM 2167 C C . LEU A 1 274 ? -11.627 -1.903 8.353 1.00 97.69 274 LEU A C 1
ATOM 2169 O O . LEU A 1 274 ? -12.489 -2.715 8.046 1.00 97.69 274 LEU A O 1
ATOM 2173 N N . LEU A 1 275 ? -10.509 -1.744 7.647 1.00 97.69 275 LEU A N 1
ATOM 2174 C CA . LEU A 1 275 ? -10.093 -2.675 6.597 1.00 97.69 275 LEU A CA 1
ATOM 2175 C C . LEU A 1 275 ? -9.139 -3.710 7.169 1.00 97.69 275 LEU A C 1
ATOM 2177 O O . LEU A 1 275 ? -9.360 -4.906 7.021 1.00 97.69 275 LEU A O 1
ATOM 2181 N N . PHE A 1 276 ? -8.068 -3.224 7.803 1.00 98.19 276 PHE A N 1
ATOM 2182 C CA . PHE A 1 276 ? -6.994 -4.072 8.300 1.00 98.19 276 PHE A CA 1
ATOM 2183 C C . PHE A 1 276 ? -6.470 -3.581 9.646 1.00 98.19 276 PHE A C 1
ATOM 2185 O O . PHE A 1 276 ? -6.292 -2.377 9.860 1.00 98.19 276 PHE A O 1
ATOM 2192 N N . ALA A 1 277 ? -6.133 -4.518 10.523 1.00 97.94 277 ALA A N 1
ATOM 2193 C CA . ALA A 1 277 ? -5.356 -4.275 11.728 1.00 97.94 277 ALA A CA 1
ATOM 2194 C C . ALA A 1 277 ? -4.008 -4.997 11.627 1.00 97.94 277 ALA A C 1
ATOM 2196 O O . ALA A 1 277 ? -3.935 -6.169 11.281 1.00 97.94 277 ALA A O 1
ATOM 2197 N N . VAL A 1 278 ? -2.920 -4.297 11.944 1.00 96.88 278 VAL A N 1
ATOM 2198 C CA . VAL A 1 278 ? -1.561 -4.839 11.902 1.00 96.88 278 VAL A CA 1
ATOM 2199 C C . VAL A 1 278 ? -0.959 -4.814 13.296 1.00 96.88 278 VAL A C 1
ATOM 2201 O O . VAL A 1 278 ? -0.762 -3.745 13.880 1.00 96.88 278 VAL A O 1
ATOM 2204 N N . LYS A 1 279 ? -0.626 -5.991 13.828 1.00 94.94 279 LYS A N 1
ATOM 2205 C CA . LYS A 1 279 ? -0.034 -6.157 15.163 1.00 94.94 279 LYS A CA 1
ATOM 2206 C C . LYS A 1 279 ? 1.181 -7.065 15.073 1.00 94.94 279 LYS A C 1
ATOM 2208 O O . LYS A 1 279 ? 1.084 -8.210 14.648 1.00 94.94 279 LYS A O 1
ATOM 2213 N N . LYS A 1 280 ? 2.356 -6.563 15.470 1.00 92.00 280 LYS A N 1
ATOM 2214 C CA . LYS A 1 280 ? 3.623 -7.333 15.442 1.00 92.00 280 LYS A CA 1
ATOM 2215 C C . LYS A 1 280 ? 3.923 -7.993 14.074 1.00 92.00 280 LYS A C 1
ATOM 2217 O O . LYS A 1 280 ? 4.552 -9.051 14.036 1.00 92.00 280 LYS A O 1
ATOM 2222 N N . GLY A 1 281 ? 3.492 -7.361 12.977 1.00 93.12 281 GLY A N 1
ATOM 2223 C CA . GLY A 1 281 ? 3.645 -7.859 11.604 1.00 93.12 281 GLY A CA 1
ATOM 2224 C C . GLY A 1 281 ? 2.541 -8.814 11.133 1.00 93.12 281 GLY A C 1
ATOM 2225 O O . GLY A 1 281 ? 2.582 -9.248 9.991 1.00 93.12 281 GLY A O 1
ATOM 2226 N N . VAL A 1 282 ? 1.554 -9.147 11.964 1.00 96.56 282 VAL A N 1
ATOM 2227 C CA . VAL A 1 282 ? 0.381 -9.939 11.563 1.00 96.56 282 VAL A CA 1
ATOM 2228 C C . VAL A 1 282 ? -0.699 -8.992 11.058 1.00 96.56 282 VAL A C 1
ATOM 2230 O O . VAL A 1 282 ? -1.016 -8.034 11.758 1.00 96.56 282 VAL A O 1
ATOM 2233 N N . TRP A 1 283 ? -1.220 -9.253 9.862 1.00 97.94 283 TRP A N 1
ATOM 2234 C CA . TRP A 1 283 ? -2.313 -8.513 9.239 1.00 97.94 283 TRP A CA 1
ATOM 2235 C C . TRP A 1 283 ? -3.618 -9.281 9.422 1.00 97.94 283 TRP A C 1
ATOM 2237 O O . TRP A 1 283 ? -3.744 -10.412 8.949 1.00 97.94 283 TRP A O 1
ATOM 2247 N N . GLU A 1 284 ? -4.562 -8.645 10.097 1.00 97.75 284 GLU A N 1
ATOM 2248 C CA . GLU A 1 284 ? -5.925 -9.104 10.353 1.00 97.75 284 GLU A CA 1
ATOM 2249 C C . GLU A 1 284 ? -6.890 -8.256 9.510 1.00 97.75 284 GLU A C 1
ATOM 2251 O O . GLU A 1 284 ? -6.640 -7.060 9.332 1.00 97.75 284 GLU A O 1
ATOM 2256 N N . ASP A 1 285 ? -7.956 -8.847 8.973 1.00 98.00 285 ASP A N 1
ATOM 2257 C CA . ASP A 1 285 ? -9.073 -8.103 8.371 1.00 98.00 285 ASP A CA 1
ATOM 2258 C C . ASP A 1 285 ? -10.015 -7.512 9.441 1.00 98.00 285 ASP A C 1
ATOM 2260 O O . ASP A 1 285 ? -9.678 -7.462 10.629 1.00 98.00 285 ASP A O 1
ATOM 2264 N N . ALA A 1 286 ? -11.174 -6.997 9.022 1.00 96.56 286 ALA A N 1
ATOM 2265 C CA . ALA A 1 286 ? -12.158 -6.394 9.921 1.00 96.56 286 ALA A CA 1
ATOM 2266 C C . ALA A 1 286 ? -12.767 -7.419 10.892 1.00 96.56 286 ALA A C 1
ATOM 2268 O O . ALA A 1 286 ? -13.135 -7.073 12.014 1.00 96.56 286 ALA A O 1
ATOM 2269 N N . GLU A 1 287 ? -12.837 -8.677 10.464 1.00 97.12 287 GLU A N 1
ATOM 2270 C CA . GLU A 1 287 ? -13.372 -9.819 11.194 1.00 97.12 287 GLU A CA 1
ATOM 2271 C C . GLU A 1 287 ? -12.329 -10.472 12.120 1.00 97.12 287 GLU A C 1
ATOM 2273 O O . GLU A 1 287 ? -12.666 -11.347 12.918 1.00 97.12 287 GLU A O 1
ATOM 2278 N N . GLY A 1 288 ? -11.064 -10.045 12.050 1.00 96.50 288 GLY A N 1
ATOM 2279 C CA . GLY A 1 288 ? -9.960 -10.606 12.833 1.00 96.50 288 GLY A CA 1
ATOM 2280 C C . GLY A 1 288 ? -9.286 -11.823 12.188 1.00 96.50 288 GLY A C 1
ATOM 2281 O O . GLY A 1 288 ? -8.424 -12.451 12.805 1.00 96.50 288 GLY A O 1
ATOM 2282 N N . THR A 1 289 ? -9.634 -12.160 10.946 1.00 97.19 289 THR A N 1
ATOM 2283 C CA . THR A 1 289 ? -9.010 -13.243 10.183 1.00 97.19 289 THR A CA 1
ATOM 2284 C C . THR A 1 289 ? -7.618 -12.825 9.735 1.00 97.19 289 THR A C 1
ATOM 2286 O O . THR A 1 289 ? -7.412 -11.752 9.169 1.00 97.19 289 THR A O 1
ATOM 2289 N N . ILE A 1 290 ? -6.627 -13.692 9.946 1.00 97.50 290 ILE A N 1
ATOM 2290 C CA . ILE A 1 290 ? -5.247 -13.414 9.540 1.00 97.50 290 ILE A CA 1
ATOM 2291 C C . ILE A 1 290 ? -5.113 -13.580 8.024 1.00 97.50 290 ILE A C 1
ATOM 2293 O O . ILE A 1 290 ? -5.096 -14.704 7.520 1.00 97.50 290 ILE A O 1
ATOM 2297 N N . ILE A 1 291 ? -4.927 -12.469 7.314 1.00 97.56 291 ILE A N 1
ATOM 2298 C CA . ILE A 1 291 ? -4.808 -12.429 5.848 1.00 97.56 291 ILE A CA 1
ATOM 2299 C C . ILE A 1 291 ? -3.359 -12.356 5.358 1.00 97.56 291 ILE A C 1
ATOM 2301 O O . ILE A 1 291 ? -3.066 -12.743 4.229 1.00 97.56 291 ILE A O 1
ATOM 2305 N N . ALA A 1 292 ? -2.431 -11.852 6.174 1.00 97.75 292 ALA A N 1
ATOM 2306 C CA . ALA A 1 292 ? -1.024 -11.774 5.796 1.00 97.75 292 ALA A CA 1
ATOM 2307 C C . ALA A 1 292 ? -0.090 -11.684 7.006 1.00 97.75 292 ALA A C 1
ATOM 2309 O O . ALA A 1 292 ? -0.490 -11.378 8.131 1.00 97.75 292 ALA A O 1
ATOM 2310 N N . ARG A 1 293 ? 1.192 -11.946 6.766 1.00 97.00 293 ARG A N 1
ATOM 2311 C CA . ARG A 1 293 ? 2.275 -11.807 7.735 1.00 97.00 293 ARG A CA 1
ATOM 2312 C C . ARG A 1 293 ? 3.446 -11.095 7.082 1.00 97.00 293 ARG A C 1
ATOM 2314 O O . ARG A 1 293 ? 3.878 -11.442 5.991 1.00 97.00 293 ARG A O 1
ATOM 2321 N N . GLU A 1 294 ? 3.976 -10.101 7.767 1.00 95.06 294 GLU A N 1
ATOM 2322 C CA . GLU A 1 294 ? 5.259 -9.509 7.429 1.00 95.06 294 GLU A CA 1
ATOM 2323 C C . GLU A 1 294 ? 6.354 -10.426 7.946 1.00 95.06 294 GLU A C 1
ATOM 2325 O O . GLU A 1 294 ? 6.389 -10.772 9.133 1.00 95.06 294 GLU A O 1
ATOM 2330 N N . GLU A 1 295 ? 7.270 -10.803 7.062 1.00 90.56 295 GLU A N 1
ATOM 2331 C CA . GLU A 1 295 ? 8.480 -11.471 7.498 1.00 90.56 295 GLU A CA 1
ATOM 2332 C C . GLU A 1 295 ? 9.249 -10.490 8.382 1.00 90.56 295 GLU A C 1
ATOM 2334 O O . GLU A 1 295 ? 9.640 -9.393 7.962 1.00 90.56 295 GLU A O 1
ATOM 2339 N N . LYS A 1 296 ? 9.444 -10.870 9.646 1.00 75.50 296 LYS A N 1
ATOM 2340 C CA . LYS A 1 296 ? 10.364 -10.156 10.518 1.00 75.50 296 LYS A CA 1
ATOM 2341 C C . LYS A 1 296 ? 11.747 -10.381 9.934 1.00 75.50 296 LYS A C 1
ATOM 2343 O O . LYS A 1 296 ? 12.385 -11.379 10.249 1.00 75.50 296 LYS A O 1
ATOM 2348 N N . GLY A 1 297 ? 12.209 -9.447 9.102 1.00 61.75 297 GLY A N 1
ATOM 2349 C CA . GLY A 1 297 ? 13.628 -9.359 8.783 1.00 61.75 297 GLY A CA 1
ATOM 2350 C C . GLY A 1 297 ? 14.389 -9.496 10.100 1.00 61.75 297 GLY A C 1
ATOM 2351 O O . GLY A 1 297 ? 14.001 -8.860 11.083 1.00 61.75 297 GLY A O 1
ATOM 2352 N N . TRP A 1 298 ? 15.383 -10.384 10.129 1.00 42.25 298 TRP A N 1
ATOM 2353 C CA . TRP A 1 298 ? 16.092 -10.956 11.291 1.00 42.25 298 TRP A CA 1
ATOM 2354 C C . TRP A 1 298 ? 16.706 -9.932 12.290 1.00 42.25 298 TRP A C 1
ATOM 2356 O O . TRP A 1 298 ? 17.496 -10.280 13.155 1.00 42.25 298 TRP A O 1
ATOM 2366 N N . GLY A 1 299 ? 16.368 -8.645 12.217 1.00 42.59 299 GLY A N 1
ATOM 2367 C CA . GLY A 1 299 ? 16.987 -7.535 12.935 1.00 42.59 299 GLY A CA 1
ATOM 2368 C C . GLY A 1 299 ? 16.173 -6.936 14.085 1.00 42.59 299 GLY A C 1
ATOM 2369 O O . GLY A 1 299 ? 16.309 -5.743 14.347 1.00 42.59 299 GLY A O 1
ATOM 2370 N N . SER A 1 300 ? 15.343 -7.699 14.812 1.00 46.41 300 SER A N 1
ATOM 2371 C CA . SER A 1 300 ? 14.782 -7.175 16.079 1.00 46.41 300 SER A CA 1
ATOM 2372 C C . SER A 1 300 ? 15.875 -6.881 17.116 1.00 46.41 300 SER A C 1
ATOM 2374 O O . SER A 1 300 ? 15.656 -6.061 18.003 1.00 46.41 300 SER A O 1
ATOM 2376 N N . VAL A 1 301 ? 17.049 -7.506 16.987 1.00 50.84 301 VAL A N 1
ATOM 2377 C CA . VAL A 1 301 ? 18.231 -7.204 17.810 1.00 50.84 301 VAL A CA 1
ATOM 2378 C C . VAL A 1 301 ? 18.995 -5.987 17.260 1.00 50.84 301 VAL A C 1
ATOM 2380 O O . VAL A 1 301 ? 19.527 -5.189 18.026 1.00 50.84 301 VAL A O 1
ATOM 2383 N N . ASP A 1 302 ? 18.944 -5.752 15.946 1.00 46.19 302 ASP A N 1
ATOM 2384 C CA . ASP A 1 302 ? 19.644 -4.643 15.279 1.00 46.19 302 ASP A CA 1
ATOM 2385 C C . ASP A 1 302 ? 18.931 -3.287 15.371 1.00 46.19 302 ASP A C 1
ATOM 2387 O O . ASP A 1 302 ? 19.527 -2.251 15.082 1.00 46.19 302 ASP A O 1
ATOM 2391 N N . ARG A 1 303 ? 17.674 -3.231 15.831 1.00 52.44 303 ARG A N 1
ATOM 2392 C CA . ARG A 1 303 ? 16.986 -1.946 16.070 1.00 52.44 303 ARG A CA 1
ATOM 2393 C C . ARG A 1 303 ? 17.643 -1.097 17.162 1.00 52.44 303 ARG A C 1
ATOM 2395 O O . ARG A 1 303 ? 17.440 0.114 17.167 1.00 52.44 303 ARG A O 1
ATOM 2402 N N . LEU A 1 304 ? 18.442 -1.694 18.049 1.00 52.69 304 LEU A N 1
ATOM 2403 C CA . LEU A 1 304 ? 19.227 -0.944 19.035 1.00 52.69 304 LEU A CA 1
ATOM 2404 C C . LEU A 1 304 ? 20.499 -0.324 18.429 1.00 52.69 304 LEU A C 1
ATOM 2406 O O . LEU A 1 304 ? 20.985 0.679 18.949 1.00 52.69 304 LEU A O 1
ATOM 2410 N N . PHE A 1 305 ? 20.988 -0.849 17.298 1.00 48.84 305 PHE A N 1
ATOM 2411 C CA . PHE A 1 305 ? 22.180 -0.349 16.599 1.00 48.84 305 PHE A CA 1
ATOM 2412 C C . PHE A 1 305 ? 21.885 0.355 15.269 1.00 48.84 305 PHE A C 1
ATOM 2414 O O . PHE A 1 305 ? 22.775 1.015 14.730 1.00 48.84 305 PHE A O 1
ATOM 2421 N N . ALA A 1 306 ? 20.640 0.326 14.779 1.00 49.66 306 ALA A N 1
ATOM 2422 C CA . ALA A 1 306 ? 20.135 1.151 13.678 1.00 49.66 306 ALA A CA 1
ATOM 2423 C C . ALA A 1 306 ? 20.013 2.629 14.111 1.00 49.66 306 ALA A C 1
ATOM 2425 O O . ALA A 1 306 ? 18.950 3.251 14.151 1.00 49.66 306 ALA A O 1
ATOM 2426 N N . ARG A 1 307 ? 21.156 3.196 14.492 1.00 45.81 307 ARG A N 1
ATOM 2427 C CA . ARG A 1 307 ? 21.369 4.565 14.931 1.00 45.81 307 ARG A CA 1
ATOM 2428 C C . ARG A 1 307 ? 21.276 5.498 13.721 1.00 45.81 307 ARG A C 1
ATOM 2430 O O . ARG A 1 307 ? 22.252 5.775 13.036 1.00 45.81 307 ARG A O 1
ATOM 2437 N N . ARG A 1 308 ? 20.070 6.025 13.526 1.00 49.75 308 ARG A N 1
ATOM 2438 C CA . ARG A 1 308 ? 19.707 7.375 13.051 1.00 49.75 308 ARG A CA 1
ATOM 2439 C C . ARG A 1 308 ? 20.136 7.877 11.660 1.00 49.75 308 ARG A C 1
ATOM 2441 O O . ARG A 1 308 ? 19.454 8.787 11.218 1.00 49.75 308 ARG A O 1
ATOM 2448 N N . ASN A 1 309 ? 21.141 7.351 10.951 1.00 50.00 309 ASN A N 1
ATOM 2449 C CA . ASN A 1 309 ? 21.629 8.023 9.723 1.00 50.00 309 ASN A CA 1
ATOM 2450 C C . ASN A 1 309 ? 21.995 7.143 8.514 1.00 50.00 309 ASN A C 1
ATOM 2452 O O . ASN A 1 309 ? 22.294 7.703 7.461 1.00 50.00 309 ASN A O 1
ATOM 2456 N N . SER A 1 310 ? 21.969 5.810 8.591 1.00 50.41 310 SER A N 1
ATOM 2457 C CA . SER A 1 310 ? 22.043 5.003 7.367 1.00 50.41 310 SER A CA 1
ATOM 2458 C C . SER A 1 310 ? 20.627 4.857 6.824 1.00 50.41 310 SER A C 1
ATOM 2460 O O . SER A 1 310 ? 19.753 4.337 7.511 1.00 50.41 310 SER A O 1
ATOM 2462 N N . GLY A 1 311 ? 20.370 5.385 5.625 1.00 55.00 311 GLY A N 1
ATOM 2463 C CA . GLY A 1 311 ? 19.102 5.198 4.925 1.00 55.00 311 GLY A CA 1
ATOM 2464 C C . GLY A 1 311 ? 18.840 3.708 4.750 1.00 55.00 311 GLY A C 1
ATOM 2465 O O . GLY A 1 311 ? 19.334 3.103 3.801 1.00 55.00 311 GLY A O 1
ATOM 2466 N N . GLN A 1 312 ? 18.127 3.107 5.707 1.00 55.03 312 GLN A N 1
ATOM 2467 C CA . GLN A 1 312 ? 17.774 1.699 5.676 1.00 55.03 312 GLN A CA 1
ATOM 2468 C C . GLN A 1 312 ? 16.906 1.495 4.447 1.00 55.03 312 GLN A C 1
ATOM 2470 O O . GLN A 1 312 ? 15.761 1.938 4.371 1.00 55.03 312 GLN A O 1
ATOM 2475 N N . SER A 1 313 ? 17.513 0.872 3.446 1.00 62.81 313 SER A N 1
ATOM 2476 C CA . SER A 1 313 ? 16.828 0.512 2.229 1.00 62.81 313 SER A CA 1
ATOM 2477 C C . SER A 1 313 ? 15.700 -0.441 2.604 1.00 62.81 313 SER A C 1
ATOM 2479 O O . SER A 1 313 ? 15.942 -1.486 3.203 1.00 62.81 313 SER A O 1
ATOM 2481 N N . ALA A 1 314 ? 14.464 -0.104 2.239 1.00 67.06 314 ALA A N 1
ATOM 2482 C CA . ALA A 1 314 ? 13.310 -0.986 2.431 1.00 67.06 314 ALA A CA 1
ATOM 2483 C C . ALA A 1 314 ? 13.367 -2.255 1.560 1.00 67.06 314 ALA A C 1
ATOM 2485 O O . ALA A 1 314 ? 12.423 -3.047 1.527 1.00 67.06 314 ALA A O 1
ATOM 2486 N N . ASN A 1 315 ? 14.470 -2.432 0.836 1.00 76.69 315 ASN A N 1
ATOM 2487 C CA . ASN A 1 315 ? 14.757 -3.597 0.035 1.00 76.69 315 ASN A CA 1
ATOM 2488 C C . ASN A 1 315 ? 14.814 -4.852 0.914 1.00 76.69 315 ASN A C 1
ATOM 2490 O O . ASN A 1 315 ? 15.483 -4.892 1.943 1.00 76.69 315 ASN A O 1
ATOM 2494 N N . GLY A 1 316 ? 14.111 -5.892 0.473 1.00 82.88 316 GLY A N 1
ATOM 2495 C CA . GLY A 1 316 ? 14.088 -7.197 1.129 1.00 82.88 316 GLY A CA 1
ATOM 2496 C C . GLY A 1 316 ? 12.947 -7.393 2.124 1.00 82.88 316 GLY A C 1
ATOM 2497 O O . GLY A 1 316 ? 12.860 -8.461 2.716 1.00 82.88 316 GLY A O 1
ATOM 2498 N N . LYS A 1 317 ? 12.050 -6.418 2.301 1.00 90.12 317 LYS A N 1
ATOM 2499 C CA . LYS A 1 317 ? 10.856 -6.591 3.140 1.00 90.12 317 LYS A CA 1
ATOM 2500 C C . LYS A 1 317 ? 9.863 -7.499 2.428 1.00 90.12 317 LYS A C 1
ATOM 2502 O O . LYS A 1 317 ? 9.589 -7.283 1.246 1.00 90.12 317 LYS A O 1
ATOM 2507 N N . VAL A 1 318 ? 9.335 -8.489 3.143 1.00 93.81 318 VAL A N 1
ATOM 2508 C CA . VAL A 1 318 ? 8.447 -9.511 2.580 1.00 93.81 318 VAL A CA 1
ATOM 2509 C C . VAL A 1 318 ? 7.084 -9.472 3.263 1.00 93.81 318 VAL A C 1
ATOM 2511 O O . VAL A 1 318 ? 6.993 -9.416 4.489 1.00 93.81 318 VAL A O 1
ATOM 2514 N N . LEU A 1 319 ? 6.034 -9.507 2.450 1.00 96.12 319 LEU A N 1
ATOM 2515 C CA . LEU A 1 319 ? 4.649 -9.717 2.844 1.00 96.12 319 LEU A CA 1
ATOM 2516 C C . LEU A 1 319 ? 4.211 -11.090 2.335 1.00 96.12 319 LEU A C 1
ATOM 2518 O O . LEU A 1 319 ? 4.212 -11.328 1.129 1.00 96.12 319 LEU A O 1
ATOM 2522 N N . ASP A 1 320 ? 3.833 -11.980 3.242 1.00 96.25 320 ASP A N 1
ATOM 2523 C CA . ASP A 1 320 ? 3.348 -13.322 2.936 1.00 96.25 320 ASP A CA 1
ATOM 2524 C C . ASP A 1 320 ? 1.852 -13.415 3.240 1.00 96.25 320 ASP A C 1
ATOM 2526 O O . ASP A 1 320 ? 1.437 -13.377 4.399 1.00 96.25 320 ASP A O 1
ATOM 2530 N N . MET A 1 321 ? 1.030 -13.478 2.198 1.00 96.62 321 MET A N 1
ATOM 2531 C CA . MET A 1 321 ? -0.417 -13.632 2.313 1.00 96.62 321 MET A CA 1
ATOM 2532 C C . MET A 1 321 ? -0.776 -15.077 2.657 1.00 96.62 321 MET A C 1
ATOM 2534 O O . MET A 1 321 ? -0.182 -16.020 2.136 1.00 96.62 321 MET A O 1
ATOM 2538 N N . THR A 1 322 ? -1.748 -15.254 3.547 1.00 95.69 322 THR A N 1
ATOM 2539 C CA . THR A 1 322 ? -2.219 -16.577 3.969 1.00 95.69 322 THR A CA 1
ATOM 2540 C C . THR A 1 322 ? -3.198 -17.163 2.953 1.00 95.69 322 THR A C 1
ATOM 2542 O O . THR A 1 322 ? -3.612 -16.510 1.996 1.00 95.69 322 THR A O 1
ATOM 2545 N N . ASP A 1 323 ? -3.618 -18.405 3.178 1.00 93.38 323 ASP A N 1
ATOM 2546 C CA . ASP A 1 323 ? -4.641 -19.062 2.356 1.00 93.38 323 ASP A CA 1
ATOM 2547 C C . ASP A 1 323 ? -6.032 -18.437 2.543 1.00 93.38 323 ASP A C 1
ATOM 2549 O O . ASP A 1 323 ? -6.877 -18.543 1.658 1.00 93.38 323 ASP A O 1
ATOM 2553 N N . MET A 1 324 ? -6.232 -17.740 3.667 1.00 93.00 324 MET A N 1
ATOM 2554 C CA . MET A 1 324 ? -7.438 -16.970 3.983 1.00 93.00 324 MET A CA 1
ATOM 2555 C C . MET A 1 324 ? -7.424 -15.576 3.347 1.00 93.00 324 MET A C 1
ATOM 2557 O O . MET A 1 324 ? -8.390 -14.826 3.477 1.00 93.00 324 MET A O 1
ATOM 2561 N N . ALA A 1 325 ? -6.328 -15.199 2.683 1.00 89.94 325 ALA A N 1
ATOM 2562 C CA . ALA A 1 325 ? -6.254 -13.930 1.988 1.00 89.94 325 ALA A CA 1
ATOM 2563 C C . ALA A 1 325 ? -7.289 -13.865 0.853 1.00 89.94 325 ALA A C 1
ATOM 2565 O O . ALA A 1 325 ? -7.628 -14.887 0.248 1.00 89.94 325 ALA A O 1
ATOM 2566 N N . PRO A 1 326 ? -7.753 -12.656 0.500 1.00 85.44 326 PRO A N 1
ATOM 2567 C CA . PRO A 1 326 ? -8.674 -12.482 -0.608 1.00 85.44 326 PRO A CA 1
ATOM 2568 C C . PRO A 1 326 ? -8.131 -13.085 -1.908 1.00 85.44 326 PRO A C 1
ATOM 2570 O O . PRO A 1 326 ? -7.035 -12.745 -2.356 1.00 85.44 326 PRO A O 1
ATOM 2573 N N . THR A 1 327 ? -8.929 -13.941 -2.544 1.00 89.94 327 THR A N 1
ATOM 2574 C CA . THR A 1 327 ? -8.649 -14.459 -3.893 1.00 89.94 327 THR A CA 1
ATOM 2575 C C . THR A 1 327 ? -8.871 -13.397 -4.970 1.00 89.94 327 THR A C 1
ATOM 2577 O O . THR A 1 327 ? -8.281 -13.467 -6.046 1.00 89.94 327 THR A O 1
ATOM 2580 N N . ASP A 1 328 ? -9.688 -12.388 -4.664 1.00 92.06 328 ASP A N 1
ATOM 2581 C CA . ASP A 1 328 ? -9.944 -11.237 -5.521 1.00 92.06 328 ASP A CA 1
ATOM 2582 C C . ASP A 1 328 ? -8.677 -10.388 -5.708 1.00 92.06 328 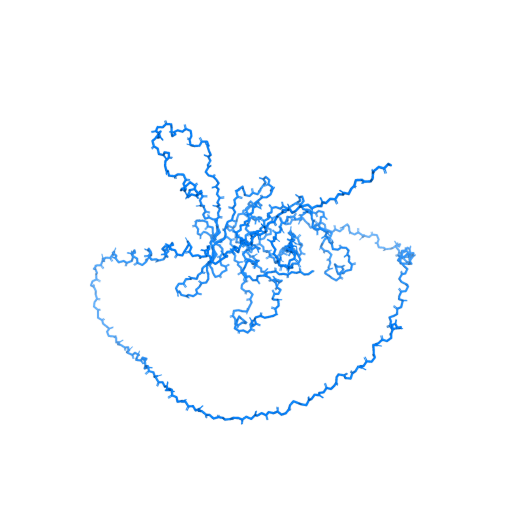ASP A C 1
ATOM 2584 O O . ASP A 1 328 ? -8.072 -9.883 -4.753 1.00 92.06 328 ASP A O 1
ATOM 2588 N N . ALA A 1 329 ? -8.305 -10.192 -6.973 1.00 91.69 329 ALA A N 1
ATOM 2589 C CA . ALA A 1 329 ? -7.159 -9.397 -7.368 1.00 91.69 329 ALA A CA 1
ATOM 2590 C C . ALA A 1 329 ? -7.232 -7.953 -6.846 1.00 91.69 329 ALA A C 1
ATOM 2592 O O . ALA A 1 329 ? -6.208 -7.437 -6.403 1.00 91.69 329 ALA A O 1
ATOM 2593 N N . SER A 1 330 ? -8.412 -7.323 -6.833 1.00 93.56 330 SER A N 1
ATOM 2594 C CA . SER A 1 330 ? -8.569 -5.939 -6.366 1.00 93.56 330 SER A CA 1
ATOM 2595 C C . SER A 1 330 ? -8.289 -5.801 -4.870 1.00 93.56 330 SER A C 1
ATOM 2597 O O . SER A 1 330 ? -7.596 -4.874 -4.440 1.00 93.56 330 SER A O 1
ATOM 2599 N N . LYS A 1 331 ? -8.778 -6.751 -4.066 1.00 94.88 331 LYS A N 1
ATOM 2600 C CA . LYS A 1 331 ? -8.513 -6.793 -2.621 1.00 94.88 331 LYS A CA 1
ATOM 2601 C C . LYS A 1 331 ? -7.043 -7.074 -2.331 1.00 94.88 331 LYS A C 1
ATOM 2603 O O . LYS A 1 331 ? -6.460 -6.437 -1.458 1.00 94.88 331 LYS A O 1
ATOM 2608 N N . ARG A 1 332 ? -6.414 -7.973 -3.088 1.00 95.50 332 ARG A N 1
ATOM 2609 C CA . ARG A 1 332 ? -4.972 -8.211 -2.980 1.00 95.50 332 ARG A CA 1
ATOM 2610 C C . ARG A 1 332 ? -4.158 -6.961 -3.304 1.00 95.50 332 ARG A C 1
ATOM 2612 O O . ARG A 1 332 ? -3.256 -6.614 -2.544 1.00 95.50 332 ARG A O 1
ATOM 2619 N N . ASP A 1 333 ? -4.488 -6.280 -4.399 1.00 96.38 333 ASP A N 1
ATOM 2620 C CA . ASP A 1 333 ? -3.818 -5.045 -4.808 1.00 96.38 333 ASP A CA 1
ATOM 2621 C C . ASP A 1 333 ? -3.952 -3.969 -3.715 1.00 96.38 333 ASP A C 1
ATOM 2623 O O . ASP A 1 333 ? -2.983 -3.269 -3.415 1.00 96.38 333 ASP A O 1
ATOM 2627 N N . LEU A 1 334 ? -5.112 -3.898 -3.047 1.00 97.69 334 LEU A N 1
ATOM 2628 C CA . LEU A 1 334 ? -5.327 -3.042 -1.880 1.00 97.69 334 LEU A CA 1
ATOM 2629 C C . LEU A 1 334 ? -4.427 -3.424 -0.693 1.00 97.69 334 LEU A C 1
ATOM 2631 O O . LEU A 1 334 ? -3.802 -2.541 -0.113 1.00 97.69 334 LEU A O 1
ATOM 2635 N N . VAL A 1 335 ? -4.317 -4.711 -0.336 1.00 97.81 335 VAL A N 1
ATOM 2636 C CA . VAL A 1 335 ? -3.440 -5.161 0.766 1.00 97.81 335 VAL A CA 1
ATOM 2637 C C . VAL A 1 335 ? -1.978 -4.802 0.478 1.00 97.81 335 VAL A C 1
ATOM 2639 O O . VAL A 1 335 ? -1.300 -4.251 1.346 1.00 97.81 335 VAL A O 1
ATOM 2642 N N . VAL A 1 336 ? -1.496 -5.047 -0.747 1.00 97.62 336 VAL A N 1
ATOM 2643 C CA . VAL A 1 336 ? -0.128 -4.679 -1.156 1.00 97.62 336 VAL A CA 1
ATOM 2644 C C . VAL A 1 336 ? 0.076 -3.164 -1.078 1.00 97.62 336 VAL A C 1
ATOM 2646 O O . VAL A 1 336 ? 1.094 -2.712 -0.552 1.00 97.62 336 VAL A O 1
ATOM 2649 N N . ALA A 1 337 ? -0.885 -2.366 -1.550 1.00 97.94 337 ALA A N 1
ATOM 2650 C CA . ALA A 1 337 ? -0.817 -0.909 -1.476 1.00 97.94 337 ALA A CA 1
ATOM 2651 C C . ALA A 1 337 ? -0.782 -0.408 -0.019 1.00 97.94 337 ALA A C 1
ATOM 2653 O O . ALA A 1 337 ? 0.094 0.381 0.339 1.00 97.94 337 ALA A O 1
ATOM 2654 N N . CYS A 1 338 ? -1.659 -0.919 0.846 1.00 97.88 338 CYS A N 1
ATOM 2655 C CA . CYS A 1 338 ? -1.676 -0.620 2.279 1.00 97.88 338 CYS A CA 1
ATOM 2656 C C . CYS A 1 338 ? -0.350 -0.980 2.964 1.00 97.88 338 CYS A C 1
ATOM 2658 O O . CYS A 1 338 ? 0.163 -0.208 3.777 1.00 97.88 338 CYS A O 1
ATOM 2660 N N . TRP A 1 339 ? 0.231 -2.132 2.618 1.00 97.38 339 TRP A N 1
ATOM 2661 C CA . TRP A 1 339 ? 1.537 -2.552 3.121 1.00 97.38 339 TRP A CA 1
ATOM 2662 C C . TRP A 1 339 ? 2.639 -1.575 2.709 1.00 97.38 339 TRP A C 1
ATOM 2664 O O . TRP A 1 339 ? 3.382 -1.091 3.563 1.00 97.38 339 TRP A O 1
ATOM 2674 N N . VAL A 1 340 ? 2.694 -1.199 1.432 1.00 96.62 340 VAL A N 1
ATOM 2675 C CA . VAL A 1 340 ? 3.654 -0.209 0.922 1.00 96.62 340 VAL A CA 1
ATOM 2676 C C . VAL A 1 340 ? 3.480 1.147 1.607 1.00 96.62 340 VAL A C 1
ATOM 2678 O O . VAL A 1 340 ? 4.473 1.748 2.018 1.00 96.62 340 VAL A O 1
ATOM 2681 N N . MET A 1 341 ? 2.241 1.611 1.792 1.00 96.50 341 MET A N 1
ATOM 2682 C CA . MET A 1 341 ? 1.946 2.863 2.491 1.00 96.50 341 MET A CA 1
ATOM 2683 C C . MET A 1 341 ? 2.442 2.824 3.942 1.00 96.50 341 MET A C 1
ATOM 2685 O O . MET A 1 341 ? 3.143 3.741 4.372 1.00 96.50 341 MET A O 1
ATOM 2689 N N . LYS A 1 342 ? 2.158 1.739 4.680 1.00 95.06 342 LYS A N 1
ATOM 2690 C CA . LYS A 1 342 ? 2.661 1.537 6.048 1.00 95.06 342 LYS A CA 1
ATOM 2691 C C . LYS A 1 342 ? 4.185 1.592 6.088 1.00 95.06 342 LYS A C 1
ATOM 2693 O O . LYS A 1 342 ? 4.747 2.280 6.936 1.00 95.06 342 LYS A O 1
ATOM 2698 N N . MET A 1 343 ? 4.857 0.889 5.180 1.00 92.69 343 MET A N 1
ATOM 2699 C CA . MET A 1 343 ? 6.319 0.879 5.113 1.00 92.69 343 MET A CA 1
ATOM 2700 C C . MET A 1 343 ? 6.877 2.272 4.799 1.00 92.69 343 MET A C 1
ATOM 2702 O O . MET A 1 343 ? 7.848 2.705 5.419 1.00 92.69 343 MET A O 1
ATOM 2706 N N . TRP A 1 344 ? 6.234 3.008 3.890 1.00 92.44 344 TRP A N 1
ATOM 2707 C CA . TRP A 1 344 ? 6.628 4.367 3.530 1.00 92.44 344 TRP A CA 1
ATOM 2708 C C . TRP A 1 344 ? 6.496 5.333 4.710 1.00 92.44 344 TRP A C 1
ATOM 2710 O O . TRP A 1 344 ? 7.423 6.100 4.966 1.00 92.44 344 TRP A O 1
ATOM 2720 N N . MET A 1 345 ? 5.407 5.242 5.476 1.00 90.19 345 MET A N 1
ATOM 2721 C CA . MET A 1 345 ? 5.172 6.086 6.651 1.00 90.19 345 MET A CA 1
ATOM 2722 C C . MET A 1 345 ? 6.049 5.716 7.852 1.00 90.19 345 MET A C 1
ATOM 2724 O O . MET A 1 345 ? 6.533 6.604 8.551 1.00 90.19 345 MET A O 1
ATOM 2728 N N . ALA A 1 346 ? 6.244 4.421 8.113 1.00 86.44 346 ALA A N 1
ATOM 2729 C CA . ALA A 1 346 ? 6.935 3.947 9.310 1.00 86.44 346 ALA A CA 1
ATOM 2730 C C . ALA A 1 346 ? 8.462 3.929 9.159 1.00 86.44 346 ALA A C 1
ATOM 2732 O O . ALA A 1 346 ? 9.173 4.288 10.095 1.00 86.44 346 ALA A O 1
ATOM 2733 N N . GLU A 1 347 ? 8.968 3.495 8.002 1.00 82.12 347 GLU A N 1
ATOM 2734 C CA . GLU A 1 347 ? 10.407 3.304 7.767 1.00 82.12 347 GLU A CA 1
ATOM 2735 C C . GLU A 1 347 ? 11.007 4.397 6.872 1.00 82.12 347 GLU A C 1
ATOM 2737 O O . GLU A 1 347 ? 12.226 4.533 6.804 1.00 82.12 347 GLU A O 1
ATOM 2742 N N . GLY A 1 348 ? 10.175 5.218 6.218 1.00 82.06 348 GLY A N 1
ATOM 2743 C CA . GLY A 1 348 ? 10.649 6.319 5.383 1.00 82.06 348 GLY A CA 1
ATOM 2744 C C . GLY A 1 348 ? 11.331 5.834 4.107 1.00 82.06 348 GLY A C 1
ATOM 2745 O O . GLY A 1 348 ? 12.416 6.313 3.786 1.00 82.06 348 GLY A O 1
ATOM 2746 N N . ILE A 1 349 ? 10.704 4.891 3.390 1.00 82.44 349 ILE A N 1
ATOM 2747 C CA . ILE A 1 349 ? 11.263 4.304 2.164 1.00 82.44 349 ILE A CA 1
ATOM 2748 C C . ILE A 1 349 ? 11.706 5.405 1.186 1.00 82.44 349 ILE A C 1
ATOM 2750 O O . ILE A 1 349 ? 10.914 6.284 0.827 1.00 82.44 349 ILE A O 1
ATOM 2754 N N . ARG A 1 350 ? 12.963 5.323 0.735 1.00 81.75 350 ARG A N 1
ATOM 2755 C CA . ARG A 1 350 ? 13.558 6.171 -0.304 1.00 81.75 350 ARG A CA 1
ATOM 2756 C C . ARG A 1 350 ? 14.369 5.316 -1.271 1.00 81.75 350 ARG A C 1
ATOM 2758 O O . ARG A 1 350 ? 15.021 4.362 -0.844 1.00 81.75 350 ARG A O 1
ATOM 2765 N N . TRP A 1 351 ? 14.318 5.661 -2.549 1.00 81.69 351 TRP A N 1
ATOM 2766 C CA . TRP A 1 351 ? 15.182 5.104 -3.588 1.00 81.69 351 TRP A CA 1
ATOM 2767 C C . TRP A 1 351 ? 15.525 6.198 -4.599 1.00 81.69 351 TRP A C 1
ATOM 2769 O O . TRP A 1 351 ? 14.690 7.066 -4.862 1.00 81.69 351 TRP A O 1
ATOM 2779 N N . ASP A 1 352 ? 16.746 6.128 -5.129 1.00 61.41 352 ASP A N 1
ATOM 2780 C CA . ASP A 1 352 ? 17.320 7.111 -6.056 1.00 61.41 352 ASP A CA 1
ATOM 2781 C C . ASP A 1 352 ? 17.195 6.695 -7.539 1.00 61.41 352 ASP A C 1
ATOM 2783 O O . ASP A 1 352 ? 17.440 5.510 -7.909 1.00 61.41 352 ASP A O 1
#